Protein AF-A0A645C2H3-F1 (afdb_monomer_lite)

Radius of gyration: 29.69 Å; chains: 1; bounding box: 66×40×105 Å

Secondary structure (DSSP, 8-state):
-HHHHHHHHHHHHHHHHHHHHHHHHHS-TT---TTS-HHHHHHHHTT-HHHHHHHHHHHHHHHHHHHHHHHHHHHHHHHHHHHTT-S-GGG--SSSS-HHHHHHHHHHHHHHHHHHHH-HHHHHHHHHHHHHHHHHHHHHHHHHHHHHHHHH-S-SSS-PPTTTTHHHHHHHHHHHHHHHHHHHSTTTHHHHHHHHHHHHHHHHHHHHHHHHHHHHHHHHHHHHHHHHHHHHHHHHHHHHHHHHHHHHHH--

Foldseek 3Di:
DVVVVVVVVCCVVVVVVVVVVVLCVQDPPPPDDPPDDSVLVSCVVVVNNVVSVVVVVVVVVVVVVVVLVVLQVQLVVQQVCVVVVNHDVVQDDPDPGSPSSSVVSVVVVVVLVVVCVVDVLSVLLCVLLVVLVVLVVVLVVLVCVVVCCVVVDDDPDPPDDDDPPVVSVVVNVVSVVVLVVLCVDPSSVSSNVVNVVVVVVVVVVVVVVVVVVVVVVVVVVVVVVVVVVVVVVVVVVVVVVVVVVVVVVVVD

pLDDT: mean 71.97, std 12.91, range [39.56, 95.12]

InterPro domains:
  IPR004841 Amino acid permease/SLC12A domain [PF00324] (1-218)

Sequence (252 aa):
MPKAIHLTVLSLVGLYLLCISILIFIVPTANLSEDESSLVTALNYYNITWASTAMNIILISAILSTMVAAMFGIGRMLRSLVEGGLGPEFLKDKTDVPYRGIIFSGLSMLLSLFIGLIFPRVYLFLISSGGFAILFTYIVLMFTHIRFRKRNGKPEGKCRLCGFPYSSLFTLLGLLVAMFSMLFVKGQASGFFAGVSLVAFFSIFYVIVKIVDKRKHHKLDTNQTNNLNNRQFLTEFSEEIDDLKEKKNKDL

Structure (mmCIF, N/CA/C/O backbone):
data_AF-A0A645C2H3-F1
#
_entry.id   AF-A0A645C2H3-F1
#
loop_
_atom_site.group_PDB
_atom_site.id
_atom_site.type_symbol
_atom_site.label_atom_id
_atom_site.label_alt_id
_atom_site.label_comp_id
_atom_site.label_asym_id
_atom_site.label_entity_id
_atom_site.label_seq_id
_atom_site.pdbx_PDB_ins_code
_atom_site.Cartn_x
_atom_site.Cartn_y
_atom_site.Cartn_z
_atom_site.occupancy
_atom_site.B_iso_or_equiv
_atom_site.auth_seq_id
_atom_site.auth_comp_id
_atom_site.auth_asym_id
_atom_site.auth_atom_id
_atom_site.pdbx_PDB_model_num
ATOM 1 N N . MET A 1 1 ? -12.115 22.473 -2.377 1.00 60.44 1 MET A N 1
ATOM 2 C CA . MET A 1 1 ? -11.811 21.041 -2.167 1.00 60.44 1 MET A CA 1
ATOM 3 C C . MET A 1 1 ? -12.161 20.146 -3.362 1.00 60.44 1 MET A C 1
ATOM 5 O O . MET A 1 1 ? -11.223 19.560 -3.882 1.00 60.44 1 MET A O 1
ATOM 9 N N . PRO A 1 2 ? -13.401 20.066 -3.895 1.00 71.38 2 PRO A N 1
ATOM 10 C CA . PRO A 1 2 ? -13.709 19.109 -4.976 1.00 71.38 2 PRO A CA 1
ATOM 11 C C . PRO A 1 2 ? -12.927 19.371 -6.275 1.00 71.38 2 PRO A C 1
ATOM 13 O O . PRO A 1 2 ? -12.443 18.433 -6.895 1.00 71.38 2 PRO A O 1
ATOM 16 N N . LYS A 1 3 ? -12.712 20.645 -6.643 1.00 72.00 3 LYS A N 1
ATOM 17 C CA . LYS A 1 3 ? -11.898 21.015 -7.817 1.00 72.00 3 LYS A CA 1
ATOM 18 C C . LYS A 1 3 ? -10.451 20.509 -7.731 1.00 72.00 3 LYS A C 1
ATOM 20 O O . LYS A 1 3 ? -9.912 20.076 -8.737 1.00 72.00 3 LYS A O 1
ATOM 25 N N . ALA A 1 4 ? -9.849 20.534 -6.538 1.00 82.25 4 ALA A N 1
ATOM 26 C CA . ALA A 1 4 ? -8.476 20.070 -6.342 1.00 82.25 4 ALA A CA 1
ATOM 27 C C . ALA A 1 4 ? -8.366 18.554 -6.557 1.00 82.25 4 ALA A C 1
ATOM 29 O O . ALA A 1 4 ? -7.451 18.106 -7.230 1.00 82.25 4 ALA A O 1
ATOM 30 N N . ILE A 1 5 ? -9.344 17.784 -6.067 1.00 83.06 5 ILE A N 1
ATOM 31 C CA . ILE A 1 5 ? -9.395 16.327 -6.257 1.00 83.06 5 ILE A CA 1
ATOM 32 C C . ILE A 1 5 ? -9.575 15.975 -7.739 1.00 83.06 5 ILE A C 1
ATOM 34 O O . ILE A 1 5 ? -8.887 15.107 -8.260 1.00 83.06 5 ILE A O 1
ATOM 38 N N . HIS A 1 6 ? -10.482 16.654 -8.445 1.00 82.25 6 HIS A N 1
ATOM 39 C CA . HIS A 1 6 ? -10.656 16.394 -9.876 1.00 82.25 6 HIS A CA 1
ATOM 40 C C . HIS A 1 6 ? -9.404 16.744 -10.683 1.00 82.25 6 HIS A C 1
ATOM 42 O O . HIS A 1 6 ? -9.062 16.006 -11.600 1.00 82.25 6 HIS A O 1
ATOM 48 N N . LEU A 1 7 ? -8.698 17.819 -10.323 1.00 88.38 7 LEU A N 1
ATOM 49 C CA . LEU A 1 7 ? -7.456 18.204 -10.988 1.00 88.38 7 LEU A CA 1
ATOM 50 C C . LEU A 1 7 ? -6.330 17.193 -10.738 1.00 88.38 7 LEU A C 1
ATOM 52 O O . LEU A 1 7 ? -5.612 16.856 -11.676 1.00 88.38 7 LEU A O 1
ATOM 56 N N . THR A 1 8 ? -6.186 16.675 -9.512 1.00 91.00 8 THR A N 1
ATOM 57 C CA . THR A 1 8 ? -5.171 15.649 -9.220 1.00 91.00 8 THR A CA 1
ATOM 58 C C . THR A 1 8 ? -5.464 14.349 -9.957 1.00 91.00 8 THR A C 1
ATOM 60 O O . THR A 1 8 ? -4.552 13.773 -10.541 1.00 91.00 8 THR A O 1
ATOM 63 N N . VAL A 1 9 ? -6.729 13.920 -10.001 1.00 89.00 9 VAL A N 1
ATOM 64 C CA . VAL A 1 9 ? -7.137 12.728 -10.760 1.00 89.00 9 VAL A CA 1
ATOM 65 C C . VAL A 1 9 ? -6.923 12.931 -12.261 1.00 89.00 9 VAL A C 1
ATOM 67 O O . VAL A 1 9 ? -6.363 12.053 -12.910 1.00 89.00 9 VAL A O 1
ATOM 70 N N . LEU A 1 10 ? -7.313 14.083 -12.816 1.00 91.56 10 LEU A N 1
ATOM 71 C CA . LEU A 1 10 ? -7.131 14.384 -14.240 1.00 91.56 10 LEU A CA 1
ATOM 72 C C . LEU A 1 10 ? -5.649 14.426 -14.621 1.00 91.56 10 LEU A C 1
ATOM 74 O O . LEU A 1 10 ? -5.272 13.869 -15.646 1.00 91.56 10 LEU A O 1
ATOM 78 N N . SER A 1 11 ? -4.816 15.048 -13.785 1.00 92.44 11 SER A N 1
ATOM 79 C CA . SER A 1 11 ? -3.368 15.097 -13.989 1.00 92.44 11 SER A CA 1
ATOM 80 C C . SER A 1 11 ? -2.751 13.697 -13.938 1.00 92.44 11 SER A C 1
ATOM 82 O O . SER A 1 11 ? -2.001 13.331 -14.836 1.00 92.44 11 SER A O 1
ATOM 84 N N . LEU A 1 12 ? -3.133 12.873 -12.955 1.00 92.19 12 LEU A N 1
ATOM 85 C CA . LEU A 1 12 ? -2.641 11.500 -12.826 1.00 92.19 12 LEU A CA 1
ATOM 86 C C . LEU A 1 12 ? -3.026 10.641 -14.039 1.00 92.19 12 LEU A C 1
ATOM 88 O O . LEU A 1 12 ? -2.165 9.999 -14.634 1.00 92.19 12 LEU A O 1
ATOM 92 N N . VAL A 1 13 ? -4.307 10.646 -14.420 1.00 92.75 13 VAL A N 1
ATOM 93 C CA . VAL A 1 13 ? -4.812 9.861 -15.558 1.00 92.75 13 VAL A CA 1
ATOM 94 C C . VAL A 1 13 ? -4.220 10.368 -16.871 1.00 92.75 13 VAL A C 1
ATOM 96 O O . VAL A 1 13 ? -3.764 9.567 -17.682 1.00 92.75 13 VAL A O 1
ATOM 99 N N . GLY A 1 14 ? -4.185 11.687 -17.069 1.00 92.75 14 GLY A N 1
ATOM 100 C CA . GLY A 1 14 ? -3.626 12.307 -18.267 1.00 92.75 14 GLY A CA 1
ATOM 101 C C . GLY A 1 14 ? -2.139 12.004 -18.434 1.00 92.75 14 GLY A C 1
ATOM 102 O O . GLY A 1 14 ? -1.724 11.570 -19.506 1.00 92.75 14 GLY A O 1
ATOM 103 N N . LEU A 1 15 ? -1.350 12.150 -17.367 1.00 91.88 15 LEU A N 1
ATOM 104 C CA . LEU A 1 15 ? 0.077 11.824 -17.371 1.00 91.88 15 LEU A CA 1
ATOM 105 C C . LEU A 1 15 ? 0.313 10.340 -17.671 1.00 91.88 15 LEU A C 1
ATOM 107 O O . LEU A 1 15 ? 1.209 10.002 -18.441 1.00 91.88 15 LEU A O 1
ATOM 111 N N . TYR A 1 16 ? -0.499 9.456 -17.091 1.00 90.06 16 TYR A N 1
ATOM 112 C CA . TYR A 1 16 ? -0.365 8.015 -17.285 1.00 90.06 16 TYR A CA 1
ATOM 113 C C . TYR A 1 16 ? -0.689 7.593 -18.724 1.00 90.06 16 TYR A C 1
ATOM 115 O O . TYR A 1 16 ? 0.093 6.876 -19.346 1.00 90.06 16 TYR A O 1
ATOM 123 N N . LEU A 1 17 ? -1.796 8.094 -19.284 1.00 92.12 17 LEU A N 1
ATOM 124 C CA . LEU A 1 17 ? -2.169 7.842 -20.680 1.00 92.12 17 LEU A CA 1
ATOM 125 C C . LEU A 1 17 ? -1.140 8.409 -21.660 1.00 92.12 17 LEU A C 1
ATOM 127 O O . LEU A 1 17 ? -0.813 7.747 -22.645 1.00 92.12 17 LEU A O 1
ATOM 131 N N . LEU A 1 18 ? -0.607 9.601 -21.384 1.00 89.81 18 LEU A N 1
ATOM 132 C CA . LEU A 1 18 ? 0.451 10.210 -22.185 1.00 89.81 18 LEU A CA 1
ATOM 133 C C . LEU A 1 18 ? 1.719 9.346 -22.174 1.00 89.81 18 LEU A C 1
ATOM 135 O O . LEU A 1 18 ? 2.275 9.058 -23.231 1.00 89.81 18 LEU A O 1
ATOM 139 N N . CYS A 1 19 ? 2.139 8.892 -20.991 1.00 85.31 19 CYS A N 1
ATOM 140 C CA . CYS A 1 19 ? 3.323 8.055 -20.826 1.00 85.31 19 CYS A CA 1
ATOM 141 C C . CYS A 1 19 ? 3.172 6.713 -21.561 1.00 85.31 19 CYS A C 1
ATOM 143 O O . CYS A 1 19 ? 4.055 6.331 -22.325 1.00 85.31 19 CYS A O 1
ATOM 145 N N . ILE A 1 20 ? 2.024 6.039 -21.414 1.00 85.38 20 ILE A N 1
ATOM 146 C CA . ILE A 1 20 ? 1.737 4.784 -22.127 1.00 85.38 20 ILE A CA 1
ATOM 147 C C . ILE A 1 20 ? 1.682 4.997 -23.641 1.00 85.38 20 ILE A C 1
ATOM 149 O O . ILE A 1 20 ? 2.226 4.185 -24.382 1.00 85.38 20 ILE A O 1
ATOM 153 N N . SER A 1 21 ? 1.055 6.078 -24.111 1.00 86.38 21 SER A N 1
ATOM 154 C CA . SER A 1 21 ? 0.962 6.369 -25.550 1.00 86.38 21 SER A CA 1
ATOM 155 C C . SER A 1 21 ? 2.340 6.599 -26.168 1.00 86.38 21 SER A C 1
ATOM 157 O O . SER A 1 21 ? 2.620 6.112 -27.258 1.00 86.38 21 SER A O 1
ATOM 159 N N . ILE A 1 22 ? 3.228 7.297 -25.456 1.00 83.56 22 ILE A N 1
ATOM 160 C CA . ILE A 1 22 ? 4.628 7.458 -25.864 1.00 83.56 22 ILE A CA 1
ATOM 161 C C . ILE A 1 22 ? 5.352 6.109 -25.856 1.00 83.56 22 ILE A C 1
ATOM 163 O O . ILE A 1 22 ? 6.061 5.788 -26.807 1.00 83.56 22 ILE A O 1
ATOM 167 N N . LEU A 1 23 ? 5.146 5.301 -24.815 1.00 79.06 23 LEU A N 1
ATOM 168 C CA . LEU A 1 23 ? 5.806 4.008 -24.669 1.00 79.06 23 LEU A CA 1
ATOM 169 C C . LEU A 1 23 ? 5.395 3.013 -25.768 1.00 79.06 23 LEU A C 1
ATOM 171 O O . LEU A 1 23 ? 6.253 2.318 -26.309 1.00 79.06 23 LEU A O 1
ATOM 175 N N . ILE A 1 24 ? 4.115 2.981 -26.151 1.00 80.06 24 ILE A N 1
ATOM 176 C CA . ILE A 1 24 ? 3.622 2.120 -27.238 1.00 80.06 24 ILE A CA 1
ATOM 177 C C . ILE A 1 24 ? 4.152 2.567 -28.610 1.00 80.06 24 ILE A C 1
ATOM 179 O O . ILE A 1 24 ? 4.335 1.740 -29.497 1.00 80.06 24 ILE A O 1
ATOM 183 N N . PHE A 1 25 ? 4.384 3.872 -28.793 1.00 80.38 25 PHE A N 1
ATOM 184 C CA . PHE A 1 25 ? 4.902 4.432 -30.042 1.00 80.38 25 PHE A CA 1
ATOM 185 C C . PHE A 1 25 ? 6.406 4.175 -30.207 1.00 80.38 25 PHE A C 1
ATOM 187 O O . PHE A 1 25 ? 6.886 4.038 -31.330 1.00 80.38 25 PHE A O 1
ATOM 194 N N . ILE A 1 26 ? 7.146 4.109 -29.094 1.00 72.31 26 ILE A N 1
ATOM 195 C CA . ILE A 1 26 ? 8.611 4.023 -29.092 1.00 72.31 26 ILE A CA 1
ATOM 196 C C . ILE A 1 26 ? 9.144 2.581 -29.029 1.00 72.31 26 ILE A C 1
ATOM 198 O O . ILE A 1 26 ? 10.207 2.314 -29.586 1.00 72.31 26 ILE A O 1
ATOM 202 N N . VAL A 1 27 ? 8.428 1.643 -28.387 1.00 67.19 27 VAL A N 1
ATOM 203 C CA . VAL A 1 27 ? 8.847 0.233 -28.264 1.00 67.19 27 VAL A CA 1
ATOM 204 C C . VAL A 1 27 ? 7.911 -0.680 -29.063 1.00 67.19 27 VAL A C 1
ATOM 206 O O . VAL A 1 27 ? 6.739 -0.802 -28.701 1.00 67.19 27 VAL A O 1
ATOM 209 N N . PRO A 1 28 ? 8.391 -1.389 -30.105 1.00 64.94 28 PRO A N 1
ATOM 210 C CA . PRO A 1 28 ? 7.601 -2.440 -30.735 1.00 64.94 28 PRO A CA 1
ATOM 211 C C . PRO A 1 28 ? 7.313 -3.546 -29.710 1.00 64.94 28 PRO A C 1
ATOM 213 O O . PRO A 1 28 ? 8.222 -4.041 -29.043 1.00 64.94 28 PRO A O 1
ATOM 216 N N . THR A 1 29 ? 6.046 -3.959 -29.610 1.00 58.19 29 THR A N 1
ATOM 217 C CA . THR A 1 29 ? 5.480 -4.862 -28.581 1.00 58.19 29 THR A CA 1
ATOM 218 C C . THR A 1 29 ? 6.110 -6.263 -28.502 1.00 58.19 29 THR A C 1
ATOM 220 O O . THR A 1 29 ? 5.651 -7.094 -27.727 1.00 58.19 29 THR A O 1
ATOM 223 N N . ALA A 1 30 ? 7.136 -6.548 -29.303 1.00 57.00 30 ALA A N 1
ATOM 224 C CA . ALA A 1 30 ? 7.781 -7.849 -29.431 1.00 57.00 30 ALA A CA 1
ATOM 225 C C . ALA A 1 30 ? 9.013 -8.049 -28.524 1.00 57.00 30 ALA A C 1
ATOM 227 O O . ALA A 1 30 ? 9.418 -9.189 -28.335 1.00 57.00 30 ALA A O 1
ATOM 228 N N . ASN A 1 31 ? 9.599 -6.985 -27.953 1.00 54.38 31 ASN A N 1
ATOM 229 C CA . ASN A 1 31 ? 10.847 -7.062 -27.163 1.00 54.38 31 ASN A CA 1
ATOM 230 C C . ASN A 1 31 ? 10.684 -6.572 -25.712 1.00 54.38 31 ASN A C 1
ATOM 232 O O . ASN A 1 31 ? 11.597 -5.977 -25.139 1.00 54.38 31 ASN A O 1
ATOM 236 N N . LEU A 1 32 ? 9.507 -6.768 -25.117 1.00 55.94 32 LEU A N 1
ATOM 237 C CA . LEU A 1 32 ? 9.280 -6.435 -23.711 1.00 55.94 32 LEU A CA 1
ATOM 238 C C . LEU A 1 32 ? 9.918 -7.516 -22.830 1.00 55.94 32 LEU A C 1
ATOM 240 O O . LEU A 1 32 ? 9.306 -8.543 -22.556 1.00 55.94 32 LEU A O 1
ATOM 244 N N . SER A 1 33 ? 11.161 -7.290 -22.411 1.00 53.28 33 SER A N 1
ATOM 245 C CA . SER A 1 33 ? 11.794 -8.085 -21.357 1.00 53.28 33 SER A CA 1
ATOM 246 C C . SER A 1 33 ? 11.074 -7.835 -20.028 1.00 53.28 33 SER A C 1
ATOM 248 O O . SER A 1 33 ? 10.908 -6.681 -19.635 1.00 53.28 33 SER A O 1
ATOM 250 N N . GLU A 1 34 ? 10.651 -8.896 -19.337 1.00 54.69 34 GLU A N 1
ATOM 251 C CA . GLU A 1 34 ? 9.937 -8.806 -18.048 1.00 54.69 34 GLU A CA 1
ATOM 252 C C . GLU A 1 34 ? 10.842 -8.354 -16.884 1.00 54.69 34 GLU A C 1
ATOM 254 O O . GLU A 1 34 ? 10.340 -7.879 -15.867 1.00 54.69 34 GLU A O 1
ATOM 259 N N . ASP A 1 35 ? 12.167 -8.454 -17.046 1.00 55.09 35 ASP A N 1
ATOM 260 C CA . ASP A 1 35 ? 13.143 -8.249 -15.967 1.00 55.09 35 ASP A CA 1
ATOM 261 C C . ASP A 1 35 ? 13.623 -6.792 -15.796 1.00 55.09 35 ASP A C 1
ATOM 263 O O . ASP A 1 35 ? 14.159 -6.439 -14.747 1.00 55.09 35 ASP A O 1
ATOM 267 N N . GLU A 1 36 ? 13.422 -5.920 -16.791 1.00 61.78 36 GLU A N 1
ATOM 268 C CA . GLU A 1 36 ? 13.936 -4.539 -16.798 1.00 61.78 36 GLU A CA 1
ATOM 269 C C . GLU A 1 36 ? 12.803 -3.510 -16.933 1.00 61.78 36 GLU A C 1
ATOM 271 O O . GLU A 1 36 ? 11.792 -3.736 -17.604 1.00 61.78 36 GLU A O 1
ATOM 276 N N . SER A 1 37 ? 12.981 -2.331 -16.324 1.00 68.00 37 SER A N 1
ATOM 277 C CA . SER A 1 37 ? 12.003 -1.240 -16.418 1.00 68.00 37 SER A CA 1
ATOM 278 C C . SER A 1 37 ? 11.787 -0.847 -17.880 1.00 68.00 37 SER A C 1
ATOM 280 O O . SER A 1 37 ? 12.700 -0.343 -18.533 1.00 68.00 37 SER A O 1
ATOM 282 N N . SER A 1 38 ? 10.565 -1.017 -18.395 1.00 71.00 38 SER A N 1
ATOM 2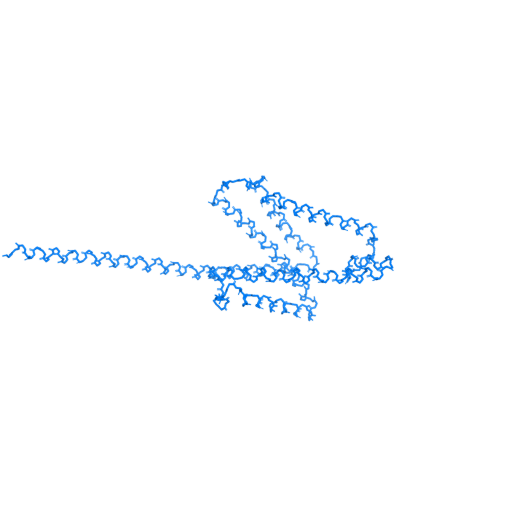83 C CA . SER A 1 38 ? 10.252 -0.821 -19.820 1.00 71.00 38 SER A CA 1
ATOM 284 C C . SER A 1 38 ? 10.598 0.583 -20.335 1.00 71.00 38 SER A C 1
ATOM 286 O O . SER A 1 38 ? 10.902 0.747 -21.513 1.00 71.00 38 SER A O 1
ATOM 288 N N . LEU A 1 39 ? 10.607 1.593 -19.455 1.00 73.12 39 LEU A N 1
ATOM 289 C CA . LEU A 1 39 ? 11.017 2.963 -19.785 1.00 73.12 39 LEU A CA 1
ATOM 290 C C . LEU A 1 39 ? 12.541 3.092 -19.964 1.00 73.12 39 LEU A C 1
ATOM 292 O O . LEU A 1 39 ? 13.003 3.825 -20.836 1.00 73.12 39 LEU A O 1
ATOM 296 N N . VAL A 1 40 ? 13.322 2.358 -19.171 1.00 76.31 40 VAL A N 1
ATOM 297 C CA . VAL A 1 40 ? 14.789 2.309 -19.271 1.00 76.31 40 VAL A CA 1
ATOM 298 C C . VAL A 1 40 ? 15.199 1.484 -20.495 1.00 76.31 40 VAL A C 1
ATOM 300 O O . VAL A 1 40 ? 16.039 1.923 -21.282 1.00 76.31 40 VAL A O 1
ATOM 303 N N . THR A 1 41 ? 14.535 0.349 -20.726 1.00 73.69 41 THR A N 1
ATOM 304 C CA . THR A 1 41 ? 14.729 -0.498 -21.914 1.00 73.69 41 THR A CA 1
ATOM 305 C C . THR A 1 41 ? 14.435 0.260 -23.210 1.00 73.69 41 THR A C 1
ATOM 307 O O . THR A 1 41 ? 15.214 0.173 -24.161 1.00 73.69 41 THR A O 1
ATOM 310 N N . ALA A 1 42 ? 13.372 1.073 -23.235 1.00 71.81 42 ALA A N 1
ATOM 311 C CA . ALA A 1 42 ? 13.046 1.936 -24.371 1.00 71.81 42 ALA A CA 1
ATOM 312 C C . ALA A 1 42 ? 14.174 2.927 -24.708 1.00 71.81 42 ALA A C 1
ATOM 314 O O . ALA A 1 42 ? 14.513 3.114 -25.876 1.00 71.81 42 ALA A O 1
ATOM 315 N N . LEU A 1 43 ? 14.789 3.542 -23.692 1.00 72.50 43 LEU A N 1
ATOM 316 C CA . LEU A 1 43 ? 15.893 4.492 -23.875 1.00 72.50 43 LEU A CA 1
ATOM 317 C C . LEU A 1 43 ? 17.200 3.809 -24.298 1.00 72.50 43 LEU A C 1
ATOM 319 O O . LEU A 1 43 ? 17.943 4.364 -25.109 1.00 72.50 43 LEU A O 1
ATOM 323 N N . ASN A 1 44 ? 17.465 2.604 -23.786 1.00 73.06 44 ASN A N 1
ATOM 324 C CA . ASN A 1 44 ? 18.613 1.796 -24.205 1.00 73.06 44 ASN A CA 1
ATOM 325 C C . ASN A 1 44 ? 18.519 1.393 -25.685 1.00 73.06 44 ASN A C 1
ATOM 327 O O . ASN A 1 44 ? 19.535 1.404 -26.378 1.00 73.06 44 ASN A O 1
ATOM 331 N N . TYR A 1 45 ? 17.315 1.110 -26.196 1.00 68.25 45 TYR A N 1
ATOM 332 C CA . TYR A 1 45 ? 17.102 0.763 -27.608 1.00 68.25 45 TYR A CA 1
ATOM 333 C C . TYR A 1 45 ? 17.519 1.888 -28.573 1.00 68.25 45 TYR A C 1
ATOM 335 O O . TYR A 1 45 ? 18.048 1.627 -29.650 1.00 68.25 45 TYR A O 1
ATOM 343 N N . TYR A 1 46 ? 17.360 3.149 -28.163 1.00 69.06 46 TYR A N 1
ATOM 344 C CA . TYR A 1 46 ? 17.791 4.322 -28.933 1.00 69.06 46 TYR A CA 1
ATOM 345 C C . TYR A 1 46 ? 19.289 4.652 -28.786 1.00 69.06 46 TYR A C 1
ATOM 347 O O . TYR A 1 46 ? 19.732 5.696 -29.262 1.00 69.06 46 TYR A O 1
ATOM 355 N N . ASN A 1 47 ? 20.088 3.768 -28.170 1.00 63.75 47 ASN A N 1
ATOM 356 C CA . ASN A 1 47 ? 21.541 3.916 -28.001 1.00 63.75 47 ASN A CA 1
ATOM 357 C C . ASN A 1 47 ? 21.978 5.133 -27.148 1.00 63.75 47 ASN A C 1
ATOM 359 O O . ASN A 1 47 ? 23.125 5.572 -27.222 1.00 63.75 47 ASN A O 1
ATOM 363 N N . ILE A 1 48 ? 21.094 5.676 -26.295 1.00 69.69 48 ILE A N 1
ATOM 364 C CA . ILE A 1 48 ? 21.416 6.781 -25.369 1.00 69.69 48 ILE A CA 1
ATOM 365 C C . ILE A 1 48 ? 21.609 6.231 -23.945 1.00 69.69 48 ILE A C 1
ATOM 367 O O . ILE A 1 48 ? 20.794 6.444 -23.042 1.00 69.69 48 ILE A O 1
ATOM 371 N N . THR A 1 49 ? 22.724 5.534 -23.721 1.00 72.38 49 THR A N 1
ATOM 372 C CA . THR A 1 49 ? 23.054 4.871 -22.441 1.00 72.38 49 THR A CA 1
ATOM 373 C C . THR A 1 49 ? 23.109 5.837 -21.246 1.00 72.38 49 THR A C 1
ATOM 375 O O . THR A 1 49 ? 22.758 5.474 -20.119 1.00 72.38 49 THR A O 1
ATOM 378 N N . TRP A 1 50 ? 23.493 7.099 -21.478 1.00 80.50 50 TRP A N 1
ATOM 379 C CA . TRP A 1 50 ? 23.521 8.126 -20.429 1.00 80.50 50 TRP A CA 1
ATOM 380 C C . TRP A 1 50 ? 22.116 8.480 -19.917 1.00 80.50 50 TRP A C 1
ATOM 382 O O . TRP A 1 50 ? 21.899 8.558 -18.708 1.00 80.50 50 TRP A O 1
ATOM 392 N N . ALA A 1 51 ? 21.142 8.629 -20.821 1.00 79.31 51 ALA A N 1
ATOM 393 C CA . ALA A 1 51 ? 19.769 8.971 -20.453 1.00 79.31 51 ALA A CA 1
ATOM 394 C C . ALA A 1 51 ? 19.078 7.817 -19.708 1.00 79.31 51 ALA A C 1
ATOM 396 O O . ALA A 1 51 ? 18.336 8.046 -18.755 1.00 79.31 51 ALA A O 1
ATOM 397 N N . SER A 1 52 ? 19.367 6.576 -20.107 1.00 79.62 52 SER A N 1
ATOM 398 C CA . SER A 1 52 ? 18.901 5.358 -19.436 1.00 79.62 52 SER A CA 1
ATOM 399 C C . SER A 1 52 ? 19.376 5.281 -17.978 1.00 79.62 52 SER A C 1
ATOM 401 O O . SER A 1 52 ? 18.566 5.140 -17.059 1.00 79.62 52 SER A O 1
ATOM 403 N N . THR A 1 53 ? 20.676 5.495 -17.746 1.00 84.31 53 THR A N 1
ATOM 404 C CA . THR A 1 53 ? 21.253 5.520 -16.391 1.00 84.31 53 THR A CA 1
ATOM 405 C C . THR A 1 53 ? 20.642 6.634 -15.536 1.00 84.31 53 THR A C 1
ATOM 407 O O . THR A 1 53 ? 20.270 6.398 -14.384 1.00 84.31 53 THR A O 1
ATOM 410 N N . ALA A 1 54 ? 20.483 7.838 -16.097 1.00 88.50 54 ALA A N 1
ATOM 411 C CA . ALA A 1 54 ? 19.859 8.960 -15.397 1.00 88.50 54 ALA A CA 1
ATOM 412 C C . ALA A 1 54 ? 18.404 8.650 -14.997 1.00 88.50 54 ALA A C 1
ATOM 414 O O . ALA A 1 54 ? 18.012 8.906 -13.857 1.00 88.50 54 ALA A O 1
ATOM 415 N N . MET A 1 55 ? 17.620 8.041 -15.894 1.00 87.06 55 MET A N 1
ATOM 416 C CA . MET A 1 55 ? 16.245 7.627 -15.599 1.00 87.06 55 MET A CA 1
ATOM 417 C C . MET A 1 55 ? 16.174 6.574 -14.496 1.00 87.06 55 MET A C 1
ATOM 419 O O . MET A 1 55 ? 15.329 6.693 -13.611 1.00 87.06 55 MET A O 1
ATOM 423 N N . ASN A 1 56 ? 17.069 5.583 -14.494 1.00 89.31 56 ASN A N 1
ATOM 424 C CA . ASN A 1 56 ? 17.098 4.577 -13.433 1.00 89.31 56 ASN A CA 1
ATOM 425 C C . ASN A 1 56 ? 17.347 5.214 -12.050 1.00 89.31 56 ASN A C 1
ATOM 427 O O . ASN A 1 56 ? 16.630 4.930 -11.091 1.00 89.31 56 ASN A O 1
ATOM 431 N N . ILE A 1 57 ? 18.293 6.156 -11.954 1.00 90.75 57 ILE A N 1
ATOM 432 C CA . ILE A 1 57 ? 18.569 6.888 -10.704 1.00 90.75 57 ILE A CA 1
ATOM 433 C C . ILE A 1 57 ? 17.331 7.671 -10.238 1.00 90.75 57 ILE A C 1
ATOM 435 O O . ILE A 1 57 ? 16.976 7.621 -9.057 1.00 90.75 57 ILE A O 1
ATOM 439 N N . ILE A 1 58 ? 16.650 8.363 -11.159 1.00 92.19 58 ILE A N 1
ATOM 440 C CA . ILE A 1 58 ? 15.419 9.110 -10.858 1.00 92.19 58 ILE A CA 1
ATOM 441 C C . ILE A 1 58 ? 14.320 8.162 -10.362 1.00 92.19 58 ILE A C 1
ATOM 443 O O . ILE A 1 58 ? 13.669 8.463 -9.361 1.00 92.19 58 ILE A O 1
ATOM 447 N N . LEU A 1 59 ? 14.133 7.010 -11.014 1.00 89.88 59 LEU A N 1
ATOM 448 C CA . LEU A 1 59 ? 13.134 6.010 -10.626 1.00 89.88 59 LEU A CA 1
ATOM 449 C C . LEU A 1 59 ? 13.399 5.469 -9.221 1.00 89.88 59 LEU A C 1
ATOM 451 O O . LEU A 1 59 ? 12.495 5.480 -8.385 1.00 89.88 59 LEU A O 1
ATOM 455 N N . ILE A 1 60 ? 14.636 5.062 -8.929 1.00 92.00 60 ILE A N 1
ATOM 456 C CA . ILE A 1 60 ? 15.013 4.556 -7.604 1.00 92.00 60 ILE A CA 1
ATOM 457 C C . ILE A 1 60 ? 14.789 5.639 -6.538 1.00 92.00 60 ILE A C 1
ATOM 459 O O . ILE A 1 60 ? 14.187 5.365 -5.499 1.00 92.00 60 ILE A O 1
ATOM 463 N N . SER A 1 61 ? 15.199 6.883 -6.804 1.00 94.62 61 SER A N 1
ATOM 464 C CA . SER A 1 61 ? 14.992 8.010 -5.884 1.00 94.62 61 SER A CA 1
ATOM 465 C C . SER A 1 61 ? 13.504 8.299 -5.634 1.00 94.62 61 SER A C 1
ATOM 467 O O . SER A 1 61 ? 13.084 8.477 -4.486 1.00 94.62 61 SER A O 1
ATOM 469 N N . ALA A 1 62 ? 12.680 8.279 -6.685 1.00 93.38 62 ALA A N 1
ATOM 470 C CA . ALA A 1 62 ? 11.239 8.500 -6.589 1.00 93.38 62 ALA A CA 1
ATOM 471 C C . ALA A 1 62 ? 10.527 7.390 -5.796 1.00 93.38 62 ALA A C 1
ATOM 473 O O . ALA A 1 62 ? 9.665 7.678 -4.955 1.00 93.38 62 ALA A O 1
ATOM 474 N N . ILE A 1 63 ? 10.908 6.128 -6.023 1.00 92.44 63 ILE A N 1
ATOM 475 C CA . ILE A 1 63 ? 10.378 4.974 -5.288 1.00 92.44 63 ILE A CA 1
ATOM 476 C C . ILE A 1 63 ? 10.756 5.083 -3.809 1.00 92.44 63 ILE A C 1
ATOM 478 O O . ILE A 1 63 ? 9.872 5.008 -2.956 1.00 92.44 63 ILE A O 1
ATOM 482 N N . LEU A 1 64 ? 12.030 5.348 -3.497 1.00 93.31 64 LEU A N 1
ATOM 483 C CA . LEU A 1 64 ? 12.496 5.532 -2.119 1.00 93.31 64 LEU A CA 1
ATOM 484 C C . LEU A 1 64 ? 11.735 6.658 -1.404 1.00 93.31 64 LEU A C 1
ATOM 486 O O . LEU A 1 64 ? 11.270 6.468 -0.279 1.00 93.31 64 LEU A O 1
ATOM 490 N N . SER A 1 65 ? 11.535 7.799 -2.068 1.00 95.12 65 SER A N 1
ATOM 491 C CA . SER A 1 65 ? 10.756 8.922 -1.528 1.00 95.12 65 SER A CA 1
ATOM 492 C C . SER A 1 65 ? 9.308 8.522 -1.208 1.00 95.12 65 SER A C 1
ATOM 494 O O . SER A 1 65 ? 8.800 8.779 -0.111 1.00 95.12 65 SER A O 1
ATOM 496 N N . THR A 1 66 ? 8.659 7.805 -2.130 1.00 93.50 66 THR A N 1
ATOM 497 C CA . THR A 1 66 ? 7.281 7.319 -1.955 1.00 93.50 66 THR A CA 1
ATOM 498 C C . THR A 1 66 ? 7.178 6.305 -0.813 1.00 93.50 66 THR A C 1
ATOM 500 O O . THR A 1 66 ? 6.242 6.367 -0.013 1.00 93.50 66 THR A O 1
ATOM 503 N N . MET A 1 67 ? 8.153 5.399 -0.686 1.00 91.31 67 MET A N 1
ATOM 504 C CA . MET A 1 67 ? 8.193 4.393 0.381 1.00 91.31 67 MET A CA 1
ATOM 505 C C . MET A 1 67 ? 8.353 5.032 1.761 1.00 91.31 67 MET A C 1
ATOM 507 O O . MET A 1 67 ? 7.624 4.671 2.687 1.00 91.31 67 MET A O 1
ATOM 511 N N . VAL A 1 68 ? 9.247 6.016 1.900 1.00 90.06 68 VAL A N 1
ATOM 512 C CA . VAL A 1 68 ? 9.435 6.746 3.163 1.00 90.06 68 VAL A CA 1
ATOM 513 C C . VAL A 1 68 ? 8.140 7.465 3.561 1.00 90.06 68 VAL A C 1
ATOM 515 O O . VAL A 1 68 ? 7.687 7.330 4.700 1.00 90.06 68 VAL A O 1
ATOM 518 N N . ALA A 1 69 ? 7.483 8.154 2.622 1.00 90.56 69 ALA A N 1
ATOM 519 C CA . ALA A 1 69 ? 6.197 8.807 2.873 1.00 90.56 69 ALA A CA 1
ATOM 520 C C . ALA A 1 69 ? 5.095 7.812 3.295 1.00 90.56 69 ALA A C 1
ATOM 522 O O . ALA A 1 69 ? 4.348 8.078 4.243 1.00 90.56 69 ALA A O 1
ATOM 523 N N . ALA A 1 70 ? 5.018 6.648 2.642 1.00 88.19 70 ALA A N 1
ATOM 524 C CA . ALA A 1 70 ? 4.067 5.593 2.988 1.00 88.19 70 ALA A CA 1
ATOM 525 C C . ALA A 1 70 ? 4.319 5.024 4.396 1.00 88.19 70 ALA A C 1
ATOM 527 O O . ALA A 1 70 ? 3.376 4.868 5.175 1.00 88.19 70 ALA A O 1
ATOM 528 N N . MET A 1 71 ? 5.585 4.787 4.755 1.00 87.00 71 MET A N 1
ATOM 529 C CA . MET A 1 71 ? 5.980 4.291 6.077 1.00 87.00 71 MET A CA 1
ATOM 530 C C . MET A 1 71 ? 5.554 5.258 7.192 1.00 87.00 71 MET A C 1
ATOM 532 O O . MET A 1 71 ? 4.942 4.845 8.181 1.00 87.00 71 MET A O 1
ATOM 536 N N . PHE A 1 72 ? 5.774 6.564 7.003 1.00 84.75 72 PHE A N 1
ATOM 537 C CA . PHE A 1 72 ? 5.288 7.588 7.935 1.00 84.75 72 PHE A CA 1
ATOM 538 C C . PHE A 1 72 ? 3.755 7.622 8.035 1.00 84.75 72 PHE A C 1
ATOM 540 O O . PHE A 1 72 ? 3.211 7.794 9.131 1.00 84.75 72 PHE A O 1
ATOM 547 N N . GLY A 1 73 ? 3.051 7.439 6.913 1.00 86.44 73 GLY A N 1
ATOM 548 C CA . GLY A 1 73 ? 1.589 7.365 6.877 1.00 86.44 73 GLY A CA 1
ATOM 549 C C . GLY A 1 73 ? 1.038 6.210 7.717 1.00 86.44 73 GLY A C 1
ATOM 550 O O . GLY A 1 73 ? 0.153 6.419 8.552 1.00 86.44 73 GLY A O 1
ATOM 551 N N . ILE A 1 74 ? 1.609 5.013 7.563 1.00 83.44 74 ILE A N 1
ATOM 552 C CA . ILE A 1 74 ? 1.219 3.820 8.331 1.00 83.44 74 ILE A CA 1
ATOM 553 C C . ILE A 1 74 ? 1.510 4.017 9.822 1.00 83.44 74 ILE A C 1
ATOM 555 O O . ILE A 1 74 ? 0.650 3.721 10.650 1.00 83.44 74 ILE A O 1
ATOM 559 N N . GLY A 1 75 ? 2.669 4.581 10.179 1.00 81.75 75 GLY A N 1
ATOM 560 C CA . GLY A 1 75 ? 3.010 4.875 11.575 1.00 81.75 75 GLY A CA 1
ATOM 561 C C . GLY A 1 75 ? 1.999 5.808 12.255 1.00 81.75 75 GLY A C 1
ATOM 562 O O . GLY A 1 75 ? 1.602 5.570 13.399 1.00 81.75 75 GLY A O 1
ATOM 563 N N . ARG A 1 76 ? 1.514 6.835 11.542 1.00 78.50 76 ARG A N 1
ATOM 564 C CA . ARG A 1 76 ? 0.450 7.727 12.039 1.00 78.50 76 ARG A CA 1
ATOM 565 C C . ARG A 1 76 ? -0.905 7.032 12.150 1.00 78.50 76 ARG A C 1
ATOM 567 O O . ARG A 1 76 ? -1.604 7.232 13.142 1.00 78.50 76 ARG A O 1
ATOM 574 N N . MET A 1 77 ? -1.265 6.199 11.175 1.00 80.69 77 MET A N 1
ATOM 575 C CA . MET A 1 77 ? -2.504 5.417 11.226 1.00 80.69 77 MET A CA 1
ATOM 576 C C . MET A 1 77 ? -2.498 4.436 12.407 1.00 80.69 77 MET A C 1
ATOM 578 O O . MET A 1 77 ? -3.481 4.336 13.139 1.00 80.69 77 MET A O 1
ATOM 582 N N . LEU A 1 78 ? -1.365 3.771 12.642 1.00 76.62 78 LEU A N 1
ATOM 583 C CA . LEU A 1 78 ? -1.178 2.845 13.755 1.00 76.62 78 LEU A CA 1
ATOM 584 C C . LEU A 1 78 ? -1.275 3.557 15.109 1.00 76.62 78 LEU A C 1
ATOM 586 O O . LEU A 1 78 ? -1.913 3.047 16.027 1.00 76.62 78 LEU A O 1
ATOM 590 N N . ARG A 1 79 ? -0.717 4.767 15.221 1.00 71.88 79 ARG A N 1
ATOM 591 C CA . ARG A 1 79 ? -0.884 5.603 16.415 1.00 71.88 79 ARG A CA 1
ATOM 592 C C . ARG A 1 79 ? -2.338 5.967 16.678 1.00 71.88 79 ARG A C 1
ATOM 594 O O . ARG A 1 79 ? -2.792 5.796 17.803 1.00 71.88 79 ARG A O 1
ATOM 601 N N . SER A 1 80 ? -3.064 6.420 15.656 1.00 73.12 80 SER A N 1
ATOM 602 C CA . SER A 1 80 ? -4.487 6.752 15.796 1.00 73.12 80 SER A CA 1
ATOM 603 C C . SER A 1 80 ? -5.301 5.545 16.286 1.00 73.12 80 SER A C 1
ATOM 605 O O . SER A 1 80 ? -6.213 5.698 17.097 1.00 73.12 80 SER A O 1
ATOM 607 N N . LEU A 1 81 ? -4.916 4.331 15.876 1.00 73.88 81 LEU A N 1
ATOM 608 C CA . LEU A 1 81 ? -5.533 3.089 16.341 1.00 73.88 81 LEU A CA 1
ATOM 609 C C . LEU A 1 81 ? -5.221 2.777 17.819 1.00 73.88 81 LEU A C 1
ATOM 611 O O . LEU A 1 81 ? -6.107 2.341 18.556 1.00 73.88 81 LEU A O 1
ATOM 615 N N . VAL A 1 82 ? -3.983 3.016 18.266 1.00 71.31 82 VAL A N 1
ATOM 616 C CA . VAL A 1 82 ? -3.560 2.837 19.669 1.00 71.31 82 VAL A CA 1
ATOM 617 C C . VAL A 1 82 ? -4.203 3.885 20.584 1.00 71.31 82 VAL A C 1
ATOM 619 O O . VAL A 1 82 ? -4.679 3.537 21.663 1.00 71.31 82 VAL A O 1
ATOM 622 N N . GLU A 1 83 ? -4.272 5.148 20.156 1.00 68.81 83 GLU A N 1
ATOM 623 C CA . GLU A 1 83 ? -4.966 6.225 20.882 1.00 68.81 83 GLU A CA 1
ATOM 624 C C . GLU A 1 83 ? -6.471 5.950 21.003 1.00 68.81 83 GLU A C 1
ATOM 626 O O . GLU A 1 83 ? -7.057 6.195 22.055 1.00 68.81 83 GLU A O 1
ATOM 631 N N . GLY A 1 84 ? -7.076 5.350 19.973 1.00 64.81 84 GLY A N 1
ATOM 632 C CA . GLY A 1 84 ? -8.458 4.863 19.993 1.00 64.81 84 GLY A CA 1
ATOM 633 C C . GLY A 1 84 ? -8.691 3.591 20.822 1.00 64.81 84 GLY A C 1
ATOM 634 O O . GLY A 1 84 ? -9.801 3.066 20.805 1.00 64.81 84 GLY A O 1
ATOM 635 N N . GLY A 1 85 ? -7.675 3.064 21.519 1.00 65.06 85 GLY A N 1
ATOM 636 C CA . GLY A 1 85 ? -7.788 1.882 22.385 1.00 65.06 85 GLY A CA 1
ATOM 637 C C . GLY A 1 85 ? -7.905 0.538 21.653 1.00 65.06 85 GLY A C 1
ATOM 638 O O . GLY A 1 85 ? -8.137 -0.482 22.299 1.00 65.06 85 GLY A O 1
ATOM 639 N N . LEU A 1 86 ? -7.737 0.525 20.326 1.00 65.50 86 LEU A N 1
ATOM 640 C CA . LEU A 1 86 ? -7.832 -0.663 19.465 1.00 65.50 86 LEU A CA 1
ATOM 641 C C . LEU A 1 86 ? -6.466 -1.325 19.197 1.00 65.50 86 LEU A C 1
ATOM 643 O O . LEU A 1 86 ? -6.409 -2.383 18.572 1.00 65.50 86 LEU A O 1
ATOM 647 N N . GLY A 1 87 ? -5.365 -0.709 19.642 1.00 63.06 87 GLY A N 1
ATOM 648 C CA . GLY A 1 87 ? -3.999 -1.213 19.474 1.00 63.06 87 GLY A CA 1
ATOM 649 C C . GLY A 1 87 ? -3.370 -1.749 20.770 1.00 63.06 87 GLY A C 1
ATOM 650 O O . GLY A 1 87 ? -3.817 -1.401 21.864 1.00 63.06 87 GLY A O 1
ATOM 651 N N . PRO A 1 88 ? -2.316 -2.584 20.674 1.00 61.53 88 PRO A N 1
ATOM 652 C CA . PRO A 1 88 ? -1.594 -3.086 21.842 1.00 61.53 88 PRO A CA 1
ATOM 653 C C . PRO A 1 88 ? -0.966 -1.928 22.630 1.00 61.53 88 PRO A C 1
ATOM 655 O O . PRO A 1 88 ? -0.271 -1.088 22.056 1.00 61.53 88 PRO A O 1
ATOM 658 N N . GLU A 1 89 ? -1.162 -1.902 23.954 1.00 59.91 89 GLU A N 1
ATOM 659 C CA . GLU A 1 89 ? -0.681 -0.809 24.822 1.00 59.91 89 GLU A CA 1
ATOM 660 C C . GLU A 1 89 ? 0.843 -0.617 24.760 1.00 59.91 89 GLU A C 1
ATOM 662 O O . GLU A 1 89 ? 1.346 0.484 24.980 1.00 59.91 89 GLU A O 1
ATOM 667 N N . PHE A 1 90 ? 1.582 -1.657 24.361 1.00 62.12 90 PHE A N 1
ATOM 668 C CA . PHE A 1 90 ? 3.022 -1.596 24.122 1.00 62.12 90 PHE A CA 1
ATOM 669 C C . PHE A 1 90 ? 3.435 -0.621 23.015 1.00 62.12 90 PHE A C 1
ATOM 671 O O . PHE A 1 90 ? 4.597 -0.244 22.993 1.00 62.12 90 PHE A O 1
ATOM 678 N N . LEU A 1 91 ? 2.545 -0.189 22.118 1.00 61.31 91 LEU A N 1
ATOM 679 C CA . LEU A 1 91 ? 2.861 0.803 21.079 1.00 61.31 91 LEU A CA 1
ATOM 680 C C . LEU A 1 91 ? 2.479 2.240 21.463 1.00 61.31 91 LEU A C 1
ATOM 682 O O . LEU A 1 91 ? 2.650 3.155 20.656 1.00 61.31 91 LEU A O 1
ATOM 686 N N . LYS A 1 92 ? 1.972 2.459 22.681 1.00 60.12 92 LYS A N 1
ATOM 687 C CA . LYS A 1 92 ? 1.572 3.784 23.156 1.00 60.12 92 LYS A CA 1
ATOM 688 C C . LYS A 1 92 ? 2.814 4.641 23.413 1.00 60.12 92 LYS A C 1
ATOM 690 O O . LYS A 1 92 ? 3.553 4.408 24.369 1.00 60.12 92 LYS A O 1
ATOM 695 N N . ASP A 1 93 ? 3.038 5.623 22.546 1.00 60.66 93 ASP A N 1
ATOM 696 C CA . ASP A 1 93 ? 4.049 6.665 22.738 1.00 60.66 93 ASP A CA 1
ATOM 697 C C . ASP A 1 93 ? 3.449 7.871 23.467 1.00 60.66 93 ASP A C 1
ATOM 699 O O . ASP A 1 93 ? 2.303 8.249 23.229 1.00 60.66 93 ASP A O 1
ATOM 703 N N . LYS A 1 94 ? 4.235 8.481 24.364 1.00 54.56 94 LYS A N 1
ATOM 704 C CA . LYS A 1 94 ? 3.851 9.692 25.116 1.00 54.56 94 LYS A CA 1
ATOM 705 C C . LYS A 1 94 ? 4.204 11.004 24.389 1.00 54.56 94 LYS A C 1
ATOM 707 O O . LYS A 1 94 ? 3.771 12.061 24.825 1.00 54.56 94 LYS A O 1
ATOM 712 N N . THR A 1 95 ? 4.981 10.940 23.308 1.00 56.88 95 THR A N 1
ATOM 713 C CA . THR A 1 95 ? 5.509 12.095 22.546 1.00 56.88 95 THR A CA 1
ATOM 714 C C . THR A 1 95 ? 4.637 12.386 21.325 1.00 56.88 95 THR A C 1
ATOM 716 O O . THR A 1 95 ? 4.065 11.441 20.810 1.00 56.88 95 THR A O 1
ATOM 719 N N . ASP A 1 96 ? 4.558 13.611 20.789 1.00 56.31 96 ASP A N 1
ATOM 720 C CA . ASP A 1 96 ? 3.787 13.965 19.567 1.00 56.31 96 ASP A CA 1
ATOM 721 C C . ASP A 1 96 ? 4.154 13.172 18.294 1.00 56.31 96 ASP A C 1
ATOM 723 O O . ASP A 1 96 ? 3.335 13.006 17.388 1.00 56.31 96 ASP A O 1
ATOM 727 N N . VAL A 1 97 ? 5.371 12.624 18.219 1.00 58.31 97 VAL A N 1
ATOM 728 C CA . VAL A 1 97 ? 5.845 11.835 17.071 1.00 58.31 97 VAL A CA 1
ATOM 729 C C . VAL A 1 97 ? 5.874 10.341 17.436 1.00 58.31 97 VAL A C 1
ATOM 731 O O . VAL A 1 97 ? 6.528 9.983 18.415 1.00 58.31 97 VAL A O 1
ATOM 734 N N . PRO A 1 98 ? 5.169 9.452 16.699 1.00 64.75 98 PRO A N 1
ATOM 735 C CA . PRO A 1 98 ? 5.133 8.005 16.964 1.00 64.75 98 PRO A CA 1
ATOM 736 C C . PRO A 1 98 ? 6.441 7.297 16.590 1.00 64.75 98 PRO A C 1
ATOM 738 O O . PRO A 1 98 ? 6.504 6.595 15.580 1.00 64.75 98 PRO A O 1
ATOM 741 N N . TYR A 1 99 ? 7.491 7.443 17.393 1.00 68.50 99 TYR A N 1
ATOM 742 C CA . TYR A 1 99 ? 8.770 6.772 17.146 1.00 68.50 99 TYR A CA 1
ATOM 743 C C . TYR A 1 99 ? 8.625 5.247 17.123 1.00 68.50 99 TYR A C 1
ATOM 745 O O . TYR A 1 99 ? 9.122 4.593 16.204 1.00 68.50 99 TYR A O 1
ATOM 753 N N . ARG A 1 100 ? 7.884 4.666 18.072 1.00 68.94 100 ARG A N 1
ATOM 754 C CA . ARG A 1 100 ? 7.721 3.206 18.188 1.00 68.94 100 ARG A CA 1
ATOM 755 C C . ARG A 1 100 ? 6.883 2.633 17.050 1.00 68.94 100 ARG A C 1
ATOM 757 O O . ARG A 1 100 ? 7.204 1.565 16.538 1.00 68.94 100 ARG A O 1
ATOM 764 N N . GLY A 1 101 ? 5.856 3.365 16.612 1.00 69.81 101 GLY A N 1
ATOM 765 C CA . GLY A 1 101 ? 5.032 2.982 15.462 1.00 69.81 101 GLY A CA 1
ATOM 766 C C . GLY A 1 101 ? 5.817 2.996 14.148 1.00 69.81 101 GLY A C 1
ATOM 767 O O . GLY A 1 101 ? 5.710 2.059 13.357 1.00 69.81 101 GLY A O 1
ATOM 768 N N . ILE A 1 102 ? 6.654 4.018 13.942 1.00 78.00 102 ILE A N 1
ATOM 769 C CA . ILE A 1 102 ? 7.490 4.140 12.741 1.00 78.00 102 ILE A CA 1
ATOM 770 C C . ILE A 1 102 ? 8.559 3.041 12.718 1.00 78.00 102 ILE A C 1
ATOM 772 O O . ILE A 1 102 ? 8.671 2.334 11.717 1.00 78.00 102 ILE A O 1
ATOM 776 N N . ILE A 1 103 ? 9.281 2.831 13.825 1.00 79.62 103 ILE A N 1
ATOM 777 C CA . ILE A 1 103 ? 10.308 1.780 13.935 1.00 79.62 103 ILE A CA 1
ATOM 778 C C . ILE A 1 103 ? 9.698 0.394 13.699 1.00 79.62 103 ILE A C 1
ATOM 780 O O . ILE A 1 103 ? 10.254 -0.394 12.937 1.00 79.62 103 ILE A O 1
ATOM 784 N N . PHE A 1 104 ? 8.529 0.112 14.283 1.00 79.81 104 PHE A N 1
ATOM 785 C CA . PHE A 1 104 ? 7.831 -1.156 14.075 1.00 79.81 104 PHE A CA 1
ATOM 786 C C . PHE A 1 104 ? 7.433 -1.366 12.606 1.00 79.81 104 PHE A C 1
ATOM 788 O O . PHE A 1 104 ? 7.667 -2.441 12.053 1.00 79.81 104 PHE A O 1
ATOM 795 N N . SER A 1 105 ? 6.888 -0.335 11.948 1.00 80.75 105 SER A N 1
ATOM 796 C CA . SER A 1 105 ? 6.534 -0.411 10.524 1.00 80.75 105 SER A CA 1
ATOM 797 C C . SER A 1 105 ? 7.757 -0.613 9.620 1.00 80.75 105 SER A C 1
ATOM 799 O O . SER A 1 105 ? 7.707 -1.430 8.702 1.00 80.75 105 SER A O 1
ATOM 801 N N . GLY A 1 106 ? 8.879 0.048 9.924 1.00 83.25 106 GLY A N 1
ATOM 802 C CA . GLY A 1 106 ? 10.136 -0.115 9.193 1.00 83.25 106 GLY A CA 1
ATOM 803 C C . GLY A 1 106 ? 10.744 -1.506 9.372 1.00 83.25 106 GLY A C 1
ATOM 804 O O . GLY A 1 106 ? 11.113 -2.140 8.387 1.00 83.25 106 GLY A O 1
ATOM 805 N N . LEU A 1 107 ? 10.775 -2.026 10.604 1.00 85.19 107 LEU A N 1
ATOM 806 C CA . LEU A 1 107 ? 11.203 -3.401 10.896 1.00 85.19 107 LEU A CA 1
ATOM 807 C C . LEU A 1 107 ? 10.345 -4.429 10.157 1.00 85.19 107 LEU A C 1
ATOM 809 O O . LEU A 1 107 ? 10.882 -5.360 9.564 1.00 85.19 107 LEU A O 1
ATOM 813 N N . SER A 1 108 ? 9.024 -4.244 10.151 1.00 82.19 108 SER A N 1
ATOM 814 C CA . SER A 1 108 ? 8.108 -5.121 9.421 1.00 82.19 108 SER A CA 1
ATOM 815 C C . SER A 1 108 ? 8.358 -5.079 7.910 1.00 82.19 108 SER A C 1
ATOM 817 O O . SER A 1 108 ? 8.371 -6.134 7.274 1.00 82.19 108 SER A O 1
ATOM 819 N N . MET A 1 109 ? 8.616 -3.896 7.342 1.00 85.56 109 MET A N 1
ATOM 820 C CA . MET A 1 109 ? 8.966 -3.744 5.926 1.00 85.56 109 MET A CA 1
ATOM 821 C C . MET A 1 109 ? 10.274 -4.470 5.587 1.00 85.56 109 MET A C 1
ATOM 823 O O . MET A 1 109 ? 10.326 -5.214 4.609 1.00 85.56 109 MET A O 1
ATOM 827 N N . LEU A 1 110 ? 11.310 -4.297 6.412 1.00 86.75 110 LEU A N 1
ATOM 828 C CA . LEU A 1 110 ? 12.627 -4.908 6.212 1.00 86.75 110 LEU A CA 1
ATOM 829 C C . LEU A 1 110 ? 12.553 -6.437 6.338 1.00 86.75 110 LEU A C 1
ATOM 831 O O . LEU A 1 110 ? 13.098 -7.159 5.506 1.00 86.75 110 LEU A O 1
ATOM 835 N N . LEU A 1 111 ? 11.800 -6.934 7.322 1.00 86.38 111 LEU A N 1
ATOM 836 C CA . LEU A 1 111 ? 11.568 -8.364 7.510 1.00 86.38 111 LEU A CA 1
ATOM 837 C C . LEU A 1 111 ? 10.802 -8.976 6.326 1.00 86.38 111 LEU A C 1
ATOM 839 O O . LEU A 1 111 ? 11.178 -10.038 5.836 1.00 86.38 111 LEU A O 1
ATOM 843 N N . SER A 1 112 ? 9.771 -8.286 5.828 1.00 82.69 112 SER A N 1
ATOM 844 C CA . SER A 1 112 ? 9.007 -8.707 4.645 1.00 82.69 112 SER A CA 1
ATOM 845 C C . SER A 1 112 ? 9.892 -8.798 3.396 1.00 82.69 112 SER A C 1
ATOM 847 O O . SER A 1 112 ? 9.857 -9.800 2.680 1.00 82.69 112 SER A O 1
ATOM 849 N N . LEU A 1 113 ? 10.749 -7.793 3.177 1.00 86.12 113 LEU A N 1
ATOM 850 C CA . LEU A 1 113 ? 11.717 -7.787 2.079 1.00 86.12 113 LEU A CA 1
ATOM 851 C C . LEU A 1 113 ? 12.705 -8.956 2.192 1.00 86.12 113 LEU A C 1
ATOM 853 O O . LEU A 1 113 ? 12.945 -9.655 1.210 1.00 86.12 113 LEU A O 1
ATOM 857 N N . PHE A 1 114 ? 13.238 -9.198 3.390 1.00 86.69 114 PHE A N 1
ATOM 858 C CA . PHE A 1 114 ? 14.192 -10.278 3.637 1.00 86.69 114 PHE A CA 1
ATOM 859 C C . PHE A 1 114 ? 13.586 -11.658 3.340 1.00 86.69 114 PHE A C 1
ATOM 861 O O . PHE A 1 114 ? 14.202 -12.471 2.653 1.00 86.69 114 PHE A O 1
ATOM 868 N N . ILE A 1 115 ? 12.345 -11.898 3.780 1.00 84.44 115 ILE A N 1
ATOM 869 C CA . ILE A 1 115 ? 11.607 -13.132 3.470 1.00 84.44 115 ILE A CA 1
ATOM 870 C C . ILE A 1 115 ? 11.362 -13.277 1.957 1.00 84.44 115 ILE A C 1
ATOM 872 O O . ILE A 1 115 ? 11.489 -14.379 1.418 1.00 84.44 115 ILE A O 1
ATOM 876 N N . GLY A 1 116 ? 11.021 -12.182 1.270 1.00 82.69 116 GLY A N 1
ATOM 877 C CA . GLY A 1 116 ? 10.751 -12.186 -0.170 1.00 82.69 116 GLY A CA 1
ATOM 878 C C . GLY A 1 116 ? 11.984 -12.485 -1.028 1.00 82.69 116 GLY A C 1
ATOM 879 O O . GLY A 1 116 ? 11.851 -13.133 -2.063 1.00 82.69 116 GLY A O 1
ATOM 880 N N . LEU A 1 117 ? 13.175 -12.064 -0.588 1.00 82.38 117 LEU A N 1
ATOM 881 C CA . LEU A 1 117 ? 14.432 -12.281 -1.316 1.00 82.38 117 LEU A CA 1
ATOM 882 C C . LEU A 1 117 ? 14.949 -13.723 -1.223 1.00 82.38 117 LEU A C 1
ATOM 884 O O . LEU A 1 117 ? 15.556 -14.212 -2.170 1.00 82.38 117 LEU A O 1
ATOM 888 N N . ILE A 1 118 ? 14.709 -14.415 -0.105 1.00 84.00 118 ILE A N 1
ATOM 889 C CA . ILE A 1 118 ? 15.218 -15.782 0.103 1.00 84.00 118 ILE A CA 1
ATOM 890 C C . ILE A 1 118 ? 14.425 -16.810 -0.716 1.00 84.00 118 ILE A C 1
ATOM 892 O O . ILE A 1 118 ? 14.989 -17.802 -1.177 1.00 84.00 118 ILE A O 1
ATOM 896 N N . PHE A 1 119 ? 13.120 -16.589 -0.916 1.00 80.69 119 PHE A N 1
ATOM 897 C CA . PHE A 1 119 ? 12.243 -17.556 -1.573 1.00 80.69 119 PHE A CA 1
ATOM 898 C C . PHE A 1 119 ? 11.434 -16.920 -2.718 1.00 80.69 119 PHE A C 1
ATOM 900 O O . PHE A 1 119 ? 10.447 -16.226 -2.457 1.00 80.69 119 PHE A O 1
ATOM 907 N N . PRO A 1 120 ? 11.724 -17.240 -3.997 1.00 74.25 120 PRO A N 1
ATOM 908 C CA . PRO A 1 120 ? 11.026 -16.637 -5.141 1.00 74.25 120 PRO A CA 1
ATOM 909 C C . PRO A 1 120 ? 9.524 -16.964 -5.170 1.00 74.25 120 PRO A C 1
ATOM 911 O O . PRO A 1 120 ? 8.704 -16.152 -5.595 1.00 74.25 120 PRO A O 1
ATOM 914 N N . ARG A 1 121 ? 9.121 -18.129 -4.639 1.00 76.50 121 ARG A N 1
ATOM 915 C CA . ARG A 1 121 ? 7.696 -18.473 -4.474 1.00 76.50 121 ARG A CA 1
ATOM 916 C C . ARG A 1 121 ? 6.993 -17.594 -3.439 1.00 76.50 121 ARG A C 1
ATOM 918 O O . ARG A 1 121 ? 5.803 -17.326 -3.583 1.00 76.50 121 ARG A O 1
ATOM 925 N N . VAL A 1 122 ? 7.712 -17.152 -2.408 1.00 78.25 122 VAL A N 1
ATOM 926 C CA . VAL A 1 122 ? 7.156 -16.302 -1.352 1.00 78.25 122 VAL A CA 1
ATOM 927 C C . VAL A 1 122 ? 6.953 -14.885 -1.872 1.00 78.25 122 VAL A C 1
ATOM 929 O O . VAL A 1 122 ? 5.931 -14.288 -1.561 1.00 78.25 122 VAL A O 1
ATOM 932 N N . TYR A 1 123 ? 7.828 -14.382 -2.745 1.00 78.94 123 TYR A N 1
ATOM 933 C CA . TYR A 1 123 ? 7.623 -13.095 -3.416 1.00 78.94 123 TYR A CA 1
ATOM 934 C C . TYR A 1 123 ? 6.305 -13.043 -4.210 1.00 78.94 123 TYR A C 1
ATOM 936 O O . TYR A 1 123 ? 5.465 -12.177 -3.957 1.00 78.94 123 TYR A O 1
ATOM 944 N N . LEU A 1 124 ? 6.082 -14.017 -5.105 1.00 78.00 124 LEU A N 1
ATOM 945 C CA . LEU A 1 124 ? 4.840 -14.138 -5.890 1.00 78.00 124 LEU A CA 1
ATOM 946 C C . LEU A 1 124 ? 3.597 -14.266 -4.994 1.00 78.00 124 LEU A C 1
ATOM 948 O O . LEU A 1 124 ? 2.536 -13.708 -5.278 1.00 78.00 124 LEU A O 1
ATOM 952 N N . PHE A 1 125 ? 3.735 -14.969 -3.874 1.00 78.94 125 PHE A N 1
ATOM 953 C CA . PHE A 1 125 ? 2.676 -15.092 -2.884 1.00 78.94 125 PHE A CA 1
ATOM 954 C C . PHE A 1 125 ? 2.391 -13.769 -2.150 1.00 78.94 125 PHE A C 1
ATOM 956 O O . PHE A 1 125 ? 1.227 -13.390 -2.014 1.00 78.94 125 PHE A O 1
ATOM 963 N N . LEU A 1 126 ? 3.427 -13.044 -1.713 1.00 80.75 126 LEU A N 1
ATOM 964 C CA . LEU A 1 126 ? 3.316 -11.760 -1.010 1.00 80.75 126 LEU A CA 1
ATOM 965 C C . LEU A 1 126 ? 2.655 -10.696 -1.883 1.00 80.75 126 LEU A C 1
ATOM 967 O O . LEU A 1 126 ? 1.744 -10.016 -1.411 1.00 80.75 126 LEU A O 1
ATOM 971 N N . ILE A 1 127 ? 3.077 -10.564 -3.144 1.00 82.00 127 ILE A N 1
ATOM 972 C CA . ILE A 1 127 ? 2.513 -9.557 -4.052 1.00 82.00 127 ILE A CA 1
ATOM 973 C C . ILE A 1 127 ? 1.035 -9.842 -4.345 1.00 82.00 127 ILE A C 1
ATOM 975 O O . ILE A 1 127 ? 0.202 -8.936 -4.301 1.00 82.00 127 ILE A O 1
ATOM 979 N N . SER A 1 128 ? 0.686 -11.114 -4.556 1.00 81.88 128 SER A N 1
ATOM 980 C CA . SER A 1 128 ? -0.693 -11.519 -4.827 1.00 81.88 128 SER A CA 1
ATOM 981 C C . SER A 1 128 ? -1.591 -11.359 -3.591 1.00 81.88 128 SER A C 1
ATOM 983 O O . SER A 1 128 ? -2.678 -10.787 -3.686 1.00 81.88 128 SER A O 1
ATOM 985 N N . SER A 1 129 ? -1.116 -11.775 -2.412 1.00 81.19 129 SER A N 1
ATOM 986 C CA . SER A 1 129 ? -1.832 -11.617 -1.136 1.00 81.19 129 SER A CA 1
ATOM 987 C C . SER A 1 129 ? -1.987 -10.142 -0.730 1.00 81.19 129 SER A C 1
ATOM 989 O O . SER A 1 129 ? -3.061 -9.713 -0.302 1.00 81.19 129 SER A O 1
ATOM 991 N N . GLY A 1 130 ? -0.949 -9.324 -0.931 1.00 83.00 130 GLY A N 1
ATOM 992 C CA . GLY A 1 130 ? -0.985 -7.884 -0.669 1.00 83.00 130 GLY A CA 1
ATOM 993 C C . GLY A 1 130 ? -1.983 -7.149 -1.564 1.00 83.00 130 GLY A C 1
ATOM 994 O O . GLY A 1 130 ? -2.767 -6.334 -1.074 1.00 83.00 130 GLY A O 1
ATOM 995 N N . GLY A 1 131 ? -2.024 -7.488 -2.858 1.00 82.75 131 GLY A N 1
ATOM 996 C CA . GLY A 1 131 ? -3.024 -6.959 -3.788 1.00 82.75 131 GLY A CA 1
ATOM 997 C C . GLY A 1 131 ? -4.454 -7.276 -3.342 1.00 82.75 131 GLY A C 1
ATOM 998 O O . GLY A 1 131 ? -5.309 -6.386 -3.317 1.00 82.75 131 GLY A O 1
ATOM 999 N N . PHE A 1 132 ? -4.698 -8.511 -2.895 1.00 83.00 132 PHE A N 1
ATOM 1000 C CA . PHE A 1 132 ? -5.988 -8.894 -2.325 1.00 83.00 132 PHE A CA 1
ATOM 1001 C C . PHE A 1 132 ? -6.333 -8.075 -1.071 1.00 83.00 132 PHE A C 1
ATOM 1003 O O . PHE A 1 132 ? -7.447 -7.561 -0.963 1.00 83.00 132 PHE A O 1
ATOM 1010 N N . ALA A 1 133 ? -5.394 -7.910 -0.133 1.00 81.88 133 ALA A N 1
ATOM 1011 C CA . ALA A 1 133 ? -5.626 -7.155 1.101 1.00 81.88 133 ALA A CA 1
ATOM 1012 C C . ALA A 1 133 ? -6.004 -5.687 0.825 1.00 81.88 133 ALA A C 1
ATOM 1014 O O . ALA A 1 133 ? -6.887 -5.130 1.488 1.00 81.88 133 ALA A O 1
ATOM 1015 N N . ILE A 1 134 ? -5.384 -5.071 -0.186 1.00 83.25 134 ILE A N 1
ATOM 1016 C CA . ILE A 1 134 ? -5.709 -3.711 -0.633 1.00 83.25 134 ILE A CA 1
ATOM 1017 C C . ILE A 1 134 ? -7.136 -3.660 -1.194 1.00 83.25 134 ILE A C 1
ATOM 1019 O O . ILE A 1 134 ? -7.932 -2.826 -0.754 1.00 83.25 134 ILE A O 1
ATOM 1023 N N . LEU A 1 135 ? -7.494 -4.567 -2.110 1.00 85.31 135 LEU A N 1
ATOM 1024 C CA . LEU A 1 135 ? -8.851 -4.644 -2.668 1.00 85.31 135 LEU A CA 1
ATOM 1025 C C . LEU A 1 135 ? -9.899 -4.854 -1.571 1.00 85.31 135 LEU A C 1
ATOM 1027 O O . LEU A 1 135 ? -10.896 -4.133 -1.515 1.00 85.31 135 LEU A O 1
ATOM 1031 N N . PHE A 1 136 ? -9.645 -5.785 -0.654 1.00 81.50 136 PHE A N 1
ATOM 1032 C CA . PHE A 1 136 ? -10.521 -6.048 0.481 1.00 81.50 136 PHE A CA 1
ATOM 1033 C C . PHE A 1 136 ? -10.716 -4.801 1.355 1.00 81.50 136 PHE A C 1
ATOM 1035 O O . PHE A 1 136 ? -11.846 -4.457 1.706 1.00 81.50 136 PHE A O 1
ATOM 1042 N N . THR A 1 137 ? -9.637 -4.069 1.645 1.00 82.62 137 THR A N 1
ATOM 1043 C CA . THR A 1 137 ? -9.699 -2.807 2.397 1.00 82.62 137 THR A CA 1
ATOM 1044 C C . THR A 1 137 ? -10.612 -1.794 1.706 1.00 82.62 137 THR A C 1
ATOM 1046 O O . THR A 1 137 ? -11.443 -1.166 2.364 1.00 82.62 137 THR A O 1
ATOM 1049 N N . TYR A 1 138 ? -10.537 -1.674 0.379 1.00 84.38 138 TYR A N 1
ATOM 1050 C CA . TYR A 1 138 ? -11.430 -0.798 -0.381 1.00 84.38 138 TYR A CA 1
ATOM 1051 C C . TYR A 1 138 ? -12.900 -1.251 -0.348 1.00 84.38 138 TYR A C 1
ATOM 1053 O O . TYR A 1 138 ? -13.789 -0.397 -0.264 1.00 84.38 138 TYR A O 1
ATOM 1061 N N . ILE A 1 139 ? -13.180 -2.562 -0.340 1.00 81.25 139 ILE A N 1
ATOM 1062 C CA . ILE A 1 139 ? -14.550 -3.087 -0.186 1.00 81.25 139 ILE A CA 1
ATOM 1063 C C . ILE A 1 139 ? -15.104 -2.664 1.179 1.00 81.25 139 ILE A C 1
ATOM 1065 O O . ILE A 1 139 ? -16.210 -2.122 1.264 1.00 81.25 139 ILE A O 1
ATOM 1069 N N . VAL A 1 140 ? -14.319 -2.849 2.245 1.00 78.75 140 VAL A N 1
ATOM 1070 C CA . VAL A 1 140 ? -14.696 -2.458 3.612 1.00 78.75 140 VAL A CA 1
ATOM 1071 C C . VAL A 1 140 ? -14.873 -0.941 3.728 1.00 78.75 140 VAL A C 1
ATOM 1073 O O . VAL A 1 140 ? -15.837 -0.485 4.354 1.00 78.75 140 VAL A O 1
ATOM 1076 N N . LEU A 1 141 ? -14.004 -0.148 3.094 1.00 81.38 141 LEU A N 1
ATOM 1077 C CA . LEU A 1 141 ? -14.132 1.311 3.028 1.00 81.38 141 LEU A CA 1
ATOM 1078 C C . LEU A 1 141 ? -15.449 1.724 2.363 1.00 81.38 141 LEU A C 1
ATOM 1080 O O . LEU A 1 141 ? -16.179 2.551 2.915 1.00 81.38 141 LEU A O 1
ATOM 1084 N N . MET A 1 142 ? -15.801 1.118 1.225 1.00 79.44 142 MET A N 1
ATOM 1085 C CA . MET A 1 142 ? -17.066 1.399 0.538 1.00 79.44 142 MET A CA 1
ATOM 1086 C C . MET A 1 142 ? -18.279 0.982 1.368 1.00 79.44 142 MET A C 1
ATOM 1088 O O . MET A 1 142 ? -19.228 1.758 1.501 1.00 79.44 142 MET A O 1
ATOM 1092 N N . PHE A 1 143 ? -18.244 -0.198 1.988 1.00 77.69 143 PHE A N 1
ATOM 1093 C CA . PHE A 1 143 ? -19.326 -0.661 2.854 1.00 77.69 143 PHE A CA 1
ATOM 1094 C C . PHE A 1 143 ? -19.530 0.273 4.055 1.00 77.69 143 PHE A C 1
ATOM 1096 O O . PHE A 1 143 ? -20.659 0.658 4.377 1.00 77.69 143 PHE A O 1
ATOM 1103 N N . THR A 1 144 ? -18.430 0.704 4.676 1.00 78.44 144 THR A N 1
ATOM 1104 C CA . THR A 1 144 ? -18.441 1.666 5.783 1.00 78.44 144 THR A CA 1
ATOM 1105 C C . THR A 1 144 ? -19.001 3.009 5.332 1.00 78.44 144 THR A C 1
ATOM 1107 O O . THR A 1 144 ? -19.860 3.564 6.014 1.00 78.44 144 THR A O 1
ATOM 1110 N N . HIS A 1 145 ? -18.597 3.503 4.161 1.00 79.00 145 HIS A N 1
ATOM 1111 C CA . HIS A 1 145 ? -19.115 4.746 3.594 1.00 79.00 145 HIS A CA 1
ATOM 1112 C C . HIS A 1 145 ? -20.633 4.678 3.342 1.00 79.00 145 HIS A C 1
ATOM 1114 O O . HIS A 1 145 ? -21.368 5.589 3.738 1.00 79.00 145 HIS A O 1
ATOM 1120 N N . ILE A 1 146 ? -21.130 3.579 2.761 1.00 75.31 146 ILE A N 1
ATOM 1121 C CA . ILE A 1 146 ? -22.567 3.363 2.521 1.00 75.31 146 ILE A CA 1
ATOM 1122 C C . ILE A 1 146 ? -23.334 3.298 3.850 1.00 75.31 146 ILE A C 1
ATOM 1124 O O . ILE A 1 146 ? -24.361 3.964 4.005 1.00 75.31 146 ILE A O 1
ATOM 1128 N N . ARG A 1 147 ? -22.833 2.544 4.839 1.00 75.19 147 ARG A N 1
ATOM 1129 C CA . ARG A 1 147 ? -23.467 2.422 6.164 1.00 75.19 147 ARG A CA 1
ATOM 1130 C C . ARG A 1 147 ? -23.462 3.745 6.930 1.00 75.19 147 ARG A C 1
ATOM 1132 O O . ARG A 1 147 ? -24.480 4.096 7.525 1.00 75.19 147 ARG A O 1
ATOM 1139 N N . PHE A 1 148 ? -22.355 4.483 6.896 1.00 73.06 148 PHE A N 1
ATOM 1140 C CA . PHE A 1 148 ? -22.233 5.808 7.504 1.00 73.06 148 PHE A CA 1
ATOM 1141 C C . PHE A 1 148 ? -23.256 6.770 6.903 1.00 73.06 148 PHE A C 1
ATOM 1143 O O . PHE A 1 148 ? -23.970 7.449 7.637 1.00 73.06 148 PHE A O 1
ATOM 1150 N N . ARG A 1 149 ? -23.413 6.763 5.573 1.00 70.31 149 ARG A N 1
ATOM 1151 C CA . ARG A 1 149 ? -24.412 7.599 4.903 1.00 70.31 149 ARG A CA 1
ATOM 1152 C C . ARG A 1 149 ? -25.850 7.166 5.191 1.00 70.31 149 ARG A C 1
ATOM 1154 O O . ARG A 1 149 ? -26.719 8.022 5.313 1.00 70.31 149 ARG A O 1
ATOM 1161 N N . LYS A 1 150 ? -26.103 5.860 5.337 1.00 67.56 150 LYS A N 1
ATOM 1162 C CA . LYS A 1 150 ? -27.422 5.336 5.729 1.00 67.56 150 LYS A CA 1
ATOM 1163 C C . LYS A 1 150 ? -27.799 5.743 7.159 1.00 67.56 150 LYS A C 1
ATOM 1165 O O . LYS A 1 150 ? -28.972 5.981 7.415 1.00 67.56 150 LYS A O 1
ATOM 1170 N N . ARG A 1 151 ? -26.824 5.830 8.074 1.00 65.88 151 ARG A N 1
ATOM 1171 C CA . ARG A 1 151 ? -27.047 6.192 9.486 1.00 65.88 151 ARG A CA 1
ATOM 1172 C C . ARG A 1 151 ? -27.114 7.703 9.727 1.00 65.88 151 ARG A C 1
ATOM 1174 O O . ARG A 1 151 ? -27.932 8.135 10.524 1.00 65.88 151 ARG A O 1
ATOM 1181 N N . ASN A 1 152 ? -26.287 8.485 9.035 1.00 65.56 152 ASN A N 1
ATOM 1182 C CA . ASN A 1 152 ? -26.136 9.926 9.281 1.00 65.56 152 ASN A CA 1
ATOM 1183 C C . ASN A 1 152 ? -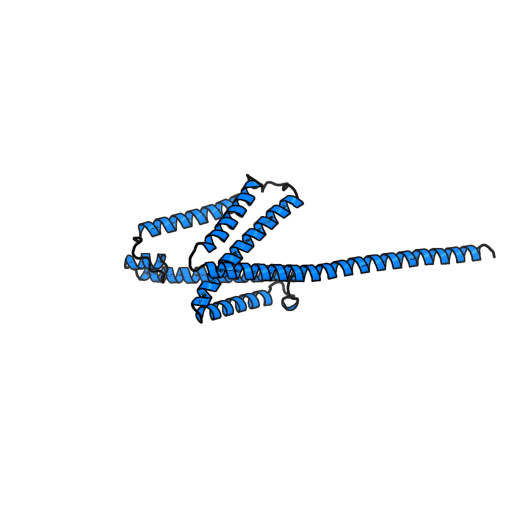26.879 10.808 8.260 1.00 65.56 152 ASN A C 1
ATOM 1185 O O . ASN A 1 152 ? -26.691 12.020 8.242 1.00 65.56 152 ASN A O 1
ATOM 1189 N N . GLY A 1 153 ? -27.708 10.215 7.395 1.00 62.50 153 GLY A N 1
ATOM 1190 C CA . GLY A 1 153 ? -28.520 10.949 6.425 1.00 62.50 153 GLY A CA 1
ATOM 1191 C C . GLY A 1 153 ? -27.721 11.634 5.306 1.00 62.50 153 GLY A C 1
ATOM 1192 O O . GLY A 1 153 ? -26.527 11.398 5.089 1.00 62.50 153 GLY A O 1
ATOM 1193 N N . LYS A 1 154 ? -28.411 12.472 4.522 1.00 58.41 154 LYS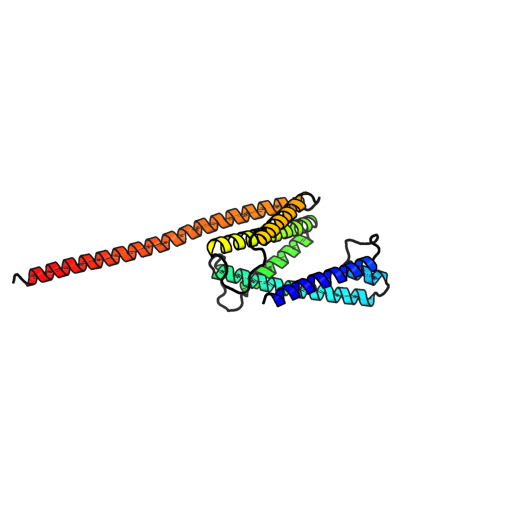 A N 1
ATOM 1194 C CA . LYS A 1 154 ? -27.801 13.258 3.436 1.00 58.41 154 LYS A CA 1
ATOM 1195 C C . LYS A 1 154 ? -26.879 14.326 4.050 1.00 58.41 154 LYS A C 1
ATOM 1197 O O . LYS A 1 154 ? -27.287 14.964 5.010 1.00 58.41 154 LYS A O 1
ATOM 1202 N N . PRO A 1 155 ? -25.667 14.552 3.511 1.00 59.41 155 PRO A N 1
ATOM 1203 C CA . PRO A 1 155 ? -24.803 15.613 4.017 1.00 59.41 155 PRO A CA 1
ATOM 1204 C C . PRO A 1 155 ? -25.460 16.974 3.776 1.00 59.41 155 PRO A C 1
ATOM 1206 O O . PRO A 1 155 ? -25.825 17.290 2.639 1.00 59.41 155 PRO A O 1
ATOM 1209 N N . GLU A 1 156 ? -25.559 17.793 4.816 1.00 51.28 156 GLU A N 1
ATOM 1210 C CA . GLU A 1 156 ? -25.829 19.222 4.677 1.00 51.28 156 GLU A CA 1
ATOM 1211 C C . GLU A 1 156 ? -24.535 19.906 4.200 1.00 51.28 156 GLU A C 1
ATOM 1213 O O . GLU A 1 156 ? -23.619 20.155 4.978 1.00 51.28 156 GLU A O 1
ATOM 1218 N N . GLY A 1 157 ? -24.384 20.122 2.885 1.00 57.53 157 GLY A N 1
ATOM 1219 C CA . GLY A 1 157 ? -23.220 20.837 2.346 1.00 57.53 157 GLY A CA 1
ATOM 1220 C C . GLY A 1 157 ? -22.962 20.714 0.837 1.00 57.53 157 GLY A C 1
ATOM 1221 O O . GLY A 1 157 ? -23.534 19.877 0.139 1.00 57.53 157 GLY A O 1
ATOM 1222 N N . LYS A 1 158 ? -22.038 21.559 0.343 1.00 52.34 158 LYS A N 1
ATOM 1223 C CA . LYS A 1 158 ? -21.602 21.701 -1.070 1.00 52.34 158 LYS A CA 1
ATOM 1224 C C . LYS A 1 158 ? -20.769 20.524 -1.617 1.00 52.34 158 LYS A C 1
ATOM 1226 O O . LYS A 1 158 ? -20.491 20.485 -2.811 1.00 52.34 158 LYS A O 1
ATOM 1231 N N . CYS A 1 159 ? -20.381 19.558 -0.784 1.00 49.28 159 CYS A N 1
ATOM 1232 C CA . CYS A 1 159 ? -19.651 18.350 -1.194 1.00 49.28 159 CYS A CA 1
ATOM 1233 C C . CYS A 1 159 ? -20.622 17.188 -1.453 1.00 49.28 159 CYS A C 1
ATOM 1235 O O . CYS A 1 159 ? -20.604 16.168 -0.763 1.00 49.28 159 CYS A O 1
ATOM 1237 N N . ARG A 1 160 ? -21.508 17.362 -2.435 1.00 55.00 160 ARG A N 1
ATOM 1238 C CA . ARG A 1 160 ? -22.379 16.292 -2.933 1.00 55.00 160 ARG A CA 1
ATOM 1239 C C . ARG A 1 160 ? -21.641 15.519 -4.024 1.00 55.00 160 ARG A C 1
ATOM 1241 O O . ARG A 1 160 ? -21.223 16.119 -5.008 1.00 55.00 160 ARG A O 1
ATOM 1248 N N . LEU A 1 161 ? -21.518 14.198 -3.881 1.00 56.19 161 LEU A N 1
ATOM 1249 C CA . LEU A 1 161 ? -21.262 13.353 -5.048 1.00 56.19 161 LEU A CA 1
ATOM 1250 C C . LEU A 1 161 ? -22.532 13.348 -5.903 1.00 56.19 161 LEU A C 1
ATOM 1252 O O . LEU A 1 161 ? -23.602 12.959 -5.426 1.00 56.19 161 LEU A O 1
ATOM 1256 N N . CYS A 1 162 ? -22.415 13.782 -7.156 1.00 45.44 162 CYS A N 1
ATOM 1257 C CA . CYS A 1 162 ? -23.473 13.602 -8.141 1.00 45.44 162 CYS A CA 1
ATOM 1258 C C . CYS A 1 162 ? -23.661 12.088 -8.366 1.00 45.44 162 CYS A C 1
ATOM 1260 O O . CYS A 1 162 ? -22.695 11.397 -8.683 1.00 45.44 162 CYS A O 1
ATOM 1262 N N . GLY A 1 163 ? -24.863 11.552 -8.127 1.00 54.06 163 GLY A N 1
ATOM 1263 C CA . GLY A 1 163 ? -25.168 10.127 -8.343 1.00 54.06 163 GLY A CA 1
ATOM 1264 C C . GLY A 1 163 ? -25.119 9.207 -7.113 1.00 54.06 163 GLY A C 1
ATOM 1265 O O . GLY A 1 163 ? -25.096 7.987 -7.269 1.00 54.06 163 GLY A O 1
ATOM 1266 N N . PHE A 1 164 ? -25.131 9.742 -5.887 1.00 55.28 164 PHE A N 1
ATOM 1267 C CA . PHE A 1 164 ? -25.360 8.919 -4.689 1.00 55.28 164 PHE A CA 1
ATOM 1268 C C . PHE A 1 164 ? -26.804 8.368 -4.691 1.00 55.28 164 PHE A C 1
ATOM 1270 O O . PHE A 1 164 ? -27.718 9.182 -4.845 1.00 55.28 164 PHE A O 1
ATOM 1277 N N . PRO A 1 165 ? -27.072 7.053 -4.501 1.00 61.34 165 PRO A N 1
ATOM 1278 C CA . PRO A 1 165 ? -26.196 5.951 -4.056 1.00 61.34 165 PRO A CA 1
ATOM 1279 C C . PRO A 1 165 ? -25.632 5.035 -5.167 1.00 61.34 165 PRO A C 1
ATOM 1281 O O . PRO A 1 165 ? -24.889 4.100 -4.864 1.00 61.34 165 PRO A O 1
ATOM 1284 N N . TYR A 1 166 ? -25.970 5.269 -6.435 1.00 61.25 166 TYR A N 1
ATOM 1285 C CA . TYR A 1 166 ? -25.608 4.379 -7.545 1.00 61.25 166 TYR A CA 1
ATOM 1286 C C . TYR A 1 166 ? -24.105 4.349 -7.833 1.00 61.25 166 TYR A C 1
ATOM 1288 O O . TYR A 1 166 ? -23.563 3.282 -8.107 1.00 61.25 166 TYR A O 1
ATOM 1296 N N . SER A 1 167 ? -23.409 5.483 -7.699 1.00 68.19 167 SER A N 1
ATOM 1297 C CA . SER A 1 167 ? -21.958 5.540 -7.926 1.00 68.19 167 SER A CA 1
ATOM 1298 C C . SER A 1 167 ? -21.173 4.678 -6.933 1.00 68.19 167 SER A C 1
ATOM 1300 O O . SER A 1 167 ? -20.260 3.967 -7.335 1.00 68.19 167 SER A O 1
ATOM 1302 N N . SER A 1 168 ? -21.566 4.669 -5.653 1.00 71.44 168 SER A N 1
ATOM 1303 C CA . SER A 1 168 ? -20.926 3.839 -4.621 1.00 71.44 168 SER A CA 1
ATOM 1304 C C . SER A 1 168 ? -21.226 2.345 -4.784 1.00 71.44 168 SER A C 1
ATOM 1306 O O . SER A 1 168 ? -20.381 1.510 -4.463 1.00 71.44 168 SER A O 1
ATOM 1308 N N . LEU A 1 169 ? -22.412 1.995 -5.292 1.00 73.62 169 LEU A N 1
ATOM 1309 C CA . LEU A 1 169 ? -22.751 0.609 -5.627 1.00 73.62 169 LEU A CA 1
ATOM 1310 C C . LEU A 1 169 ? -21.985 0.126 -6.858 1.00 73.62 169 LEU A C 1
ATOM 1312 O O . LEU A 1 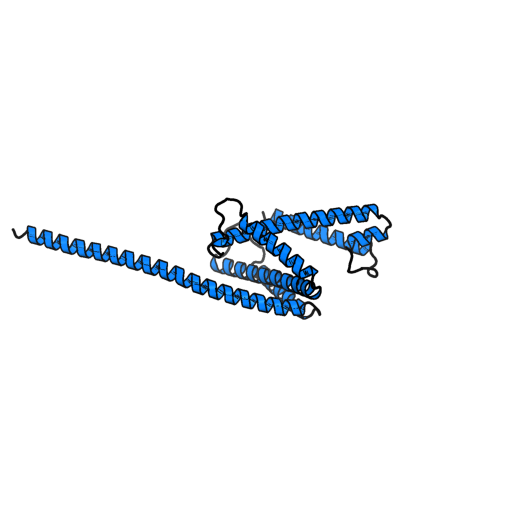169 ? -21.478 -0.991 -6.848 1.00 73.62 169 LEU A O 1
ATOM 1316 N N . PHE A 1 170 ? -21.841 0.971 -7.881 1.00 80.81 170 PHE A N 1
ATOM 1317 C CA . PHE A 1 170 ? -21.067 0.640 -9.074 1.00 80.81 170 PHE A CA 1
ATOM 1318 C C . PHE A 1 170 ? -19.588 0.418 -8.746 1.00 80.81 170 PHE A C 1
ATOM 1320 O O . PHE A 1 170 ? -19.009 -0.575 -9.180 1.00 80.81 170 PHE A O 1
ATOM 1327 N N . THR A 1 171 ? -18.983 1.277 -7.915 1.00 80.00 171 THR A N 1
ATOM 1328 C CA . THR A 1 171 ? -17.599 1.070 -7.460 1.00 80.00 171 THR A CA 1
ATOM 1329 C C . THR A 1 171 ? -17.453 -0.206 -6.641 1.00 80.00 171 THR A C 1
ATOM 1331 O O . THR A 1 171 ? -16.476 -0.924 -6.813 1.00 80.00 171 THR A O 1
ATOM 1334 N N . LEU A 1 172 ? -18.425 -0.521 -5.779 1.00 80.62 172 LEU A N 1
ATOM 1335 C CA . LEU A 1 172 ? -18.410 -1.756 -4.994 1.00 80.62 172 LEU A CA 1
ATOM 1336 C C . LEU A 1 172 ? -18.531 -2.995 -5.892 1.00 80.62 172 LEU A C 1
ATOM 1338 O O . LEU A 1 172 ? -17.795 -3.960 -5.699 1.00 80.62 172 LEU A O 1
ATOM 1342 N N . LEU A 1 173 ? -19.411 -2.953 -6.894 1.00 84.00 173 LEU A N 1
ATOM 1343 C CA . LEU A 1 173 ? -19.571 -4.035 -7.859 1.00 84.00 173 LEU A CA 1
ATOM 1344 C C . LEU A 1 173 ? -18.303 -4.219 -8.701 1.00 84.00 173 LEU A C 1
ATOM 1346 O O . LEU A 1 173 ? -17.829 -5.342 -8.835 1.00 84.00 173 LEU A O 1
ATOM 1350 N N . GLY A 1 174 ? -17.713 -3.131 -9.201 1.00 83.19 174 GLY A N 1
ATOM 1351 C CA . GLY A 1 174 ? -16.453 -3.180 -9.947 1.00 83.19 174 GLY A CA 1
ATOM 1352 C C . GLY A 1 174 ? -15.308 -3.766 -9.120 1.00 83.1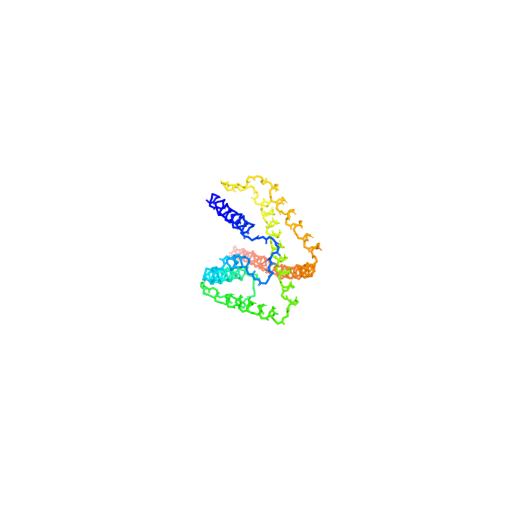9 174 GLY A C 1
ATOM 1353 O O . GLY A 1 174 ? -14.525 -4.567 -9.623 1.00 83.19 174 GLY A O 1
ATOM 1354 N N . LEU A 1 175 ? -15.251 -3.437 -7.830 1.00 83.31 175 LEU A N 1
ATOM 1355 C CA . LEU A 1 175 ? -14.241 -3.965 -6.919 1.00 83.31 175 LEU A CA 1
ATOM 1356 C C . LEU A 1 175 ? -14.445 -5.460 -6.620 1.00 83.31 175 LEU A C 1
ATOM 1358 O O . LEU A 1 175 ? -13.469 -6.204 -6.547 1.00 83.31 175 LEU A O 1
ATOM 1362 N N . LEU A 1 176 ? -15.698 -5.919 -6.516 1.00 80.69 176 LEU A N 1
ATOM 1363 C CA . LEU A 1 176 ? -16.019 -7.347 -6.423 1.00 80.69 176 LEU A CA 1
ATOM 1364 C C . LEU A 1 176 ? -15.624 -8.087 -7.700 1.00 80.69 176 LEU A C 1
ATOM 1366 O O . LEU A 1 176 ? -14.962 -9.117 -7.616 1.00 80.69 176 LEU A O 1
ATOM 1370 N N . VAL A 1 177 ? -15.969 -7.553 -8.874 1.00 84.56 177 VAL A N 1
ATOM 1371 C CA . VAL A 1 177 ? -15.579 -8.139 -10.166 1.00 84.56 177 VAL A CA 1
ATOM 1372 C C . VAL A 1 177 ? -14.057 -8.228 -10.282 1.00 84.56 177 VAL A C 1
ATOM 1374 O O . VAL A 1 177 ? -13.544 -9.277 -10.661 1.00 84.56 177 VAL A O 1
ATOM 1377 N N . ALA A 1 178 ? -13.322 -7.182 -9.890 1.00 81.12 178 ALA A N 1
ATOM 1378 C CA . ALA A 1 178 ? -11.860 -7.204 -9.864 1.00 81.12 178 ALA A CA 1
ATOM 1379 C C . ALA A 1 178 ? -11.313 -8.293 -8.922 1.00 81.12 178 ALA A C 1
ATOM 1381 O O . ALA A 1 178 ? -10.386 -9.015 -9.287 1.00 81.12 178 ALA A O 1
ATOM 1382 N N . MET A 1 179 ? -11.922 -8.462 -7.745 1.00 77.25 179 MET A N 1
ATOM 1383 C CA . MET A 1 179 ? -11.545 -9.508 -6.791 1.00 77.25 179 MET A CA 1
ATOM 1384 C C . MET A 1 179 ? -11.817 -10.919 -7.338 1.00 77.25 179 MET A C 1
ATOM 1386 O O . MET A 1 179 ? -10.985 -11.806 -7.169 1.00 77.25 179 MET A O 1
ATOM 1390 N N . PHE A 1 180 ? -12.940 -11.132 -8.032 1.00 77.88 180 PHE A N 1
ATOM 1391 C CA . PHE A 1 180 ? -13.242 -12.408 -8.694 1.00 77.88 180 PHE A CA 1
ATOM 1392 C C . PHE A 1 180 ? -12.346 -12.665 -9.910 1.00 77.88 180 PHE A C 1
ATOM 1394 O O . PHE A 1 180 ? -11.988 -13.811 -10.169 1.00 77.88 180 PHE A O 1
ATOM 1401 N N . SER A 1 181 ? -11.934 -11.617 -10.625 1.00 77.75 181 SER A N 1
ATOM 1402 C CA . SER A 1 181 ? -11.028 -11.726 -11.772 1.00 77.75 181 SER A CA 1
ATOM 1403 C C . SER A 1 181 ? -9.665 -12.319 -11.386 1.00 77.75 181 SER A C 1
ATOM 1405 O O . SER A 1 181 ? -9.105 -13.105 -12.149 1.00 77.75 181 SER A O 1
ATOM 1407 N N . MET A 1 182 ? -9.174 -12.063 -10.162 1.00 72.62 182 MET A N 1
ATOM 1408 C CA . MET A 1 182 ? -7.941 -12.693 -9.653 1.00 72.62 182 MET A CA 1
ATOM 1409 C C . MET A 1 182 ? -7.994 -14.231 -9.660 1.00 72.62 182 MET A C 1
ATOM 1411 O O . MET A 1 182 ? -6.951 -14.872 -9.774 1.00 72.62 182 MET A O 1
ATOM 1415 N N . LEU A 1 183 ? -9.185 -14.839 -9.571 1.00 67.75 183 LEU A N 1
ATOM 1416 C CA . LEU A 1 183 ? -9.346 -16.297 -9.594 1.00 67.75 183 LEU A CA 1
ATOM 1417 C C . LEU A 1 183 ? -9.083 -16.896 -10.985 1.00 67.75 183 LEU A C 1
ATOM 1419 O O . LEU A 1 183 ? -8.669 -18.049 -11.094 1.00 67.75 183 LEU A O 1
ATOM 1423 N N . PHE A 1 184 ? -9.295 -16.114 -12.045 1.00 70.56 184 PHE A N 1
ATOM 1424 C CA . PHE A 1 184 ? -9.117 -16.555 -13.429 1.00 70.56 184 PHE A CA 1
ATOM 1425 C C . PHE A 1 184 ? -7.664 -16.435 -13.916 1.00 70.56 184 PHE A C 1
ATOM 1427 O O . PHE A 1 184 ? -7.311 -17.011 -14.946 1.00 70.56 184 PHE A O 1
ATOM 1434 N N . VAL A 1 185 ? -6.798 -15.736 -13.173 1.00 70.88 185 VAL A N 1
ATOM 1435 C CA . VAL A 1 185 ? -5.387 -15.541 -13.529 1.00 70.88 185 VAL A CA 1
ATOM 1436 C C . VAL A 1 185 ? -4.521 -16.636 -12.894 1.00 70.88 185 VAL A C 1
ATOM 1438 O O . VAL A 1 185 ? -4.338 -16.700 -11.673 1.00 70.88 185 VAL A O 1
ATOM 1441 N N . LYS A 1 186 ? -3.946 -17.506 -13.738 1.00 62.34 186 LYS A N 1
ATOM 1442 C CA . LYS A 1 186 ? -3.003 -18.560 -13.319 1.00 62.34 186 LYS A CA 1
ATOM 1443 C C . LYS A 1 186 ? -1.804 -17.918 -12.603 1.00 62.34 186 LYS A C 1
ATOM 1445 O O . LYS A 1 186 ? -1.128 -17.076 -13.176 1.00 62.34 186 LYS A O 1
ATOM 1450 N N . GLY A 1 187 ? -1.563 -18.298 -11.345 1.00 64.50 187 GLY A N 1
ATOM 1451 C CA . GLY A 1 187 ? -0.494 -17.744 -10.496 1.00 64.50 187 GLY A CA 1
ATOM 1452 C C . GLY A 1 187 ? -0.958 -16.741 -9.429 1.00 64.50 187 GLY A C 1
ATOM 1453 O O . GLY A 1 187 ? -0.285 -16.608 -8.412 1.00 64.50 187 GLY A O 1
ATOM 1454 N N . GLN A 1 188 ? -2.133 -16.114 -9.582 1.00 61.69 188 GLN A N 1
ATOM 1455 C CA . GLN A 1 188 ? -2.733 -15.258 -8.538 1.00 61.69 188 GLN A CA 1
ATOM 1456 C C . GLN A 1 188 ? -3.732 -15.990 -7.634 1.00 61.69 188 GLN A C 1
ATOM 1458 O O . GLN A 1 188 ? -4.056 -15.512 -6.546 1.00 61.69 188 GLN A O 1
ATOM 1463 N N . ALA A 1 189 ? -4.184 -17.184 -8.028 1.00 64.88 189 ALA A N 1
ATOM 1464 C CA . ALA A 1 189 ? -5.108 -17.983 -7.224 1.00 64.88 189 ALA A CA 1
ATOM 1465 C C . ALA A 1 189 ? -4.570 -18.275 -5.807 1.00 64.88 189 ALA A C 1
ATOM 1467 O O . ALA A 1 189 ? -5.337 -18.291 -4.846 1.00 64.88 189 ALA A O 1
ATOM 1468 N N . SER A 1 190 ? -3.250 -18.436 -5.643 1.00 65.69 190 SER A N 1
ATOM 1469 C CA . SER A 1 190 ? -2.629 -18.616 -4.323 1.00 65.69 190 SER A CA 1
ATOM 1470 C C . SER A 1 190 ? -2.814 -17.402 -3.410 1.00 65.69 190 SER A C 1
ATOM 1472 O O . SER A 1 190 ? -3.033 -17.581 -2.213 1.00 65.69 190 SER A O 1
ATOM 1474 N N . GLY A 1 191 ? -2.782 -16.180 -3.953 1.00 65.19 191 GLY A N 1
ATOM 1475 C CA . GLY A 1 191 ? -3.058 -14.969 -3.180 1.00 65.19 191 GLY A CA 1
ATOM 1476 C C . GLY A 1 191 ? -4.537 -14.786 -2.858 1.00 65.19 191 GLY A C 1
ATOM 1477 O O . GLY A 1 191 ? -4.848 -14.244 -1.804 1.00 65.19 191 GLY A O 1
ATOM 1478 N N . PHE A 1 192 ? -5.451 -15.309 -3.683 1.00 69.31 192 PHE A N 1
ATOM 1479 C CA . PHE A 1 192 ? -6.877 -15.354 -3.343 1.00 69.31 192 PHE A CA 1
ATOM 1480 C C . PHE A 1 192 ? -7.134 -16.254 -2.126 1.00 69.31 192 PHE A C 1
ATOM 1482 O O . PHE A 1 192 ? -7.753 -15.812 -1.160 1.00 69.31 192 PHE A O 1
ATOM 1489 N N . PHE A 1 193 ? -6.612 -17.487 -2.118 1.00 72.62 193 PHE A N 1
ATOM 1490 C CA . PHE A 1 193 ? -6.754 -18.383 -0.960 1.00 72.62 193 PHE A CA 1
ATOM 1491 C C . PHE A 1 193 ? -6.085 -17.813 0.299 1.00 72.62 193 PHE A C 1
ATOM 1493 O O . PHE A 1 193 ? -6.672 -17.851 1.383 1.00 72.62 193 PHE A O 1
ATOM 1500 N N . ALA A 1 194 ? -4.895 -17.223 0.157 1.00 69.62 194 ALA A N 1
ATOM 1501 C CA . ALA A 1 194 ? -4.218 -16.521 1.246 1.00 69.62 194 ALA A CA 1
ATOM 1502 C C . ALA A 1 194 ? -5.035 -15.337 1.768 1.00 69.62 194 ALA A C 1
ATOM 1504 O O . ALA A 1 194 ? -5.171 -15.150 2.974 1.00 69.62 194 ALA A O 1
ATOM 1505 N N . GLY A 1 195 ? -5.614 -14.569 0.853 1.00 67.94 195 GLY A N 1
ATOM 1506 C CA . GLY A 1 195 ? -6.464 -13.430 1.132 1.00 67.94 195 GLY A CA 1
ATOM 1507 C C . GLY A 1 195 ? -7.733 -13.811 1.884 1.00 67.94 195 GLY A C 1
ATOM 1508 O O . GLY A 1 195 ? -8.055 -13.200 2.900 1.00 67.94 195 GLY A O 1
ATOM 1509 N N . VAL A 1 196 ? -8.421 -14.870 1.453 1.00 71.88 196 VAL A N 1
ATOM 1510 C CA . VAL A 1 196 ? -9.584 -15.422 2.163 1.00 71.88 196 VAL A CA 1
ATOM 1511 C C . VAL A 1 196 ? -9.187 -15.904 3.561 1.00 71.88 196 VAL A C 1
ATOM 1513 O O . VAL A 1 196 ? -9.893 -15.613 4.527 1.00 71.88 196 VAL A O 1
ATOM 1516 N N . SER A 1 197 ? -8.031 -16.562 3.701 1.00 74.25 197 SER A N 1
ATOM 1517 C CA . SER A 1 197 ? -7.496 -16.963 5.009 1.00 74.25 197 SER A CA 1
ATOM 1518 C C . SER A 1 197 ? -7.187 -15.756 5.904 1.00 74.25 197 SER A C 1
ATOM 1520 O O . SER A 1 197 ? -7.463 -15.784 7.103 1.00 74.25 197 SER A O 1
ATOM 1522 N N . LEU A 1 198 ? -6.650 -14.677 5.335 1.00 68.50 198 LEU A N 1
ATOM 1523 C CA . LEU A 1 198 ? -6.356 -13.431 6.040 1.00 68.50 198 LEU A CA 1
ATOM 1524 C C . LEU A 1 198 ? -7.646 -12.726 6.482 1.00 68.50 198 LEU A C 1
ATOM 1526 O O . LEU A 1 198 ? -7.741 -12.262 7.613 1.00 68.50 198 LEU A O 1
ATOM 1530 N N . VAL A 1 199 ? -8.670 -12.694 5.628 1.00 70.88 199 VAL A N 1
ATOM 1531 C CA . VAL A 1 199 ? -9.995 -12.150 5.964 1.00 70.88 199 VAL A CA 1
ATOM 1532 C C . VAL A 1 199 ? -10.653 -12.968 7.065 1.00 70.88 199 VAL A C 1
ATOM 1534 O O . VAL A 1 199 ? -11.214 -12.387 7.993 1.00 70.88 199 VAL A O 1
ATOM 1537 N N . ALA A 1 200 ? -10.546 -14.297 7.015 1.00 72.19 200 ALA A N 1
ATOM 1538 C CA . ALA A 1 200 ? -11.007 -15.161 8.093 1.00 72.19 200 ALA A CA 1
ATOM 1539 C C . ALA A 1 200 ? -10.276 -14.832 9.404 1.00 72.19 200 ALA A C 1
ATOM 1541 O O . ALA A 1 200 ? -10.928 -14.612 10.424 1.00 72.19 200 ALA A O 1
ATOM 1542 N N . PHE A 1 201 ? -8.949 -14.687 9.363 1.00 74.94 201 PHE A N 1
ATOM 1543 C CA . PHE A 1 201 ? -8.142 -14.300 10.520 1.00 74.94 201 PHE A CA 1
ATOM 1544 C C . PHE A 1 201 ? -8.545 -12.929 11.090 1.00 74.94 201 PHE A C 1
ATOM 1546 O O . PHE A 1 201 ? -8.789 -12.810 12.290 1.00 74.94 201 PHE A O 1
ATOM 1553 N N . PHE A 1 202 ? -8.695 -11.903 10.247 1.00 68.19 202 PHE A N 1
ATOM 1554 C CA . PHE A 1 202 ? -9.132 -10.570 10.675 1.00 68.19 202 PHE A CA 1
ATOM 1555 C C . PHE A 1 202 ? -10.571 -10.556 11.194 1.00 68.19 202 PHE A C 1
ATOM 1557 O O . PHE A 1 202 ? -10.863 -9.837 12.146 1.00 68.19 202 PHE A O 1
ATOM 1564 N N . SER A 1 203 ? -11.468 -11.355 10.614 1.00 70.44 203 SER A N 1
ATOM 1565 C CA . SER A 1 203 ? -12.847 -11.501 11.089 1.00 70.44 203 SER A CA 1
ATOM 1566 C C . SER A 1 203 ? -12.885 -12.152 12.474 1.00 70.44 203 SER A C 1
ATOM 1568 O O . SER A 1 203 ? -13.570 -11.663 13.372 1.00 70.44 203 SER A O 1
ATOM 1570 N N . ILE A 1 204 ? -12.068 -13.187 12.694 1.00 69.94 204 ILE A N 1
ATOM 1571 C CA . ILE A 1 204 ? -11.890 -13.830 14.003 1.00 69.94 204 ILE A CA 1
ATOM 1572 C C . ILE A 1 204 ? -11.301 -12.835 15.009 1.00 69.94 204 ILE A C 1
ATOM 1574 O O . ILE A 1 204 ? -11.846 -12.674 16.101 1.00 69.94 204 ILE A O 1
ATOM 1578 N N . PHE A 1 205 ? -10.247 -12.106 14.635 1.00 71.81 205 PHE A N 1
ATOM 1579 C CA . PHE A 1 205 ? -9.636 -11.084 15.485 1.00 71.81 205 PHE A CA 1
ATOM 1580 C C . PHE A 1 205 ? -10.626 -9.963 15.839 1.00 71.81 205 PHE A C 1
ATOM 1582 O O . PHE A 1 205 ? -10.734 -9.577 17.001 1.00 71.81 205 PHE A O 1
ATOM 1589 N N . TYR A 1 206 ? -11.418 -9.492 14.874 1.00 70.44 206 TYR A N 1
ATOM 1590 C CA . TYR A 1 206 ? -12.471 -8.504 15.104 1.00 70.44 206 TYR A CA 1
ATOM 1591 C C . TYR A 1 206 ? -13.548 -9.024 16.063 1.00 70.44 206 TYR A C 1
ATOM 1593 O O . TYR A 1 206 ? -13.979 -8.294 16.954 1.00 70.44 206 TYR A O 1
ATOM 1601 N N . VAL A 1 207 ? -13.969 -10.285 15.927 1.00 68.50 207 VAL A N 1
ATOM 1602 C CA . VAL A 1 207 ? -14.923 -10.913 16.852 1.00 68.50 207 VAL A CA 1
ATOM 1603 C C . VAL A 1 207 ? -14.330 -11.015 18.259 1.00 68.50 207 VAL A C 1
ATOM 1605 O O . VAL A 1 207 ? -15.024 -10.690 19.220 1.00 68.50 207 VAL A O 1
ATOM 1608 N N . ILE A 1 208 ? -13.050 -11.367 18.395 1.00 66.81 208 ILE A N 1
ATOM 1609 C CA . ILE A 1 208 ? -12.347 -11.405 19.687 1.00 66.81 208 ILE A CA 1
ATOM 1610 C C . ILE A 1 208 ? -12.298 -10.009 20.318 1.00 66.81 208 ILE A C 1
ATOM 1612 O O . ILE A 1 208 ? -12.713 -9.849 21.467 1.00 66.81 208 ILE A O 1
ATOM 1616 N N . VAL A 1 209 ? -11.875 -8.986 19.570 1.00 64.44 209 VAL A N 1
ATOM 1617 C CA . VAL A 1 209 ? -11.841 -7.596 20.053 1.00 64.44 209 VAL A CA 1
ATOM 1618 C C . VAL A 1 209 ? -13.242 -7.125 20.435 1.00 64.44 209 VAL A C 1
ATOM 1620 O O . VAL A 1 209 ? -13.423 -6.578 21.516 1.00 64.44 209 VAL A O 1
ATOM 1623 N N . LYS A 1 210 ? -14.264 -7.419 19.626 1.00 63.97 210 LYS A N 1
ATOM 1624 C CA . LYS A 1 210 ? -15.663 -7.086 19.930 1.00 63.97 210 LYS A CA 1
ATOM 1625 C C . LYS A 1 210 ? -16.174 -7.794 21.188 1.00 63.97 210 LYS A C 1
ATOM 1627 O O . LYS A 1 210 ? -16.939 -7.203 21.944 1.00 63.97 210 LYS A O 1
ATOM 1632 N N . ILE A 1 211 ? -15.771 -9.040 21.437 1.00 61.06 211 ILE A N 1
ATOM 1633 C CA . ILE A 1 211 ? -16.121 -9.783 22.660 1.00 61.06 211 ILE A CA 1
ATOM 1634 C C . ILE A 1 211 ? -15.414 -9.186 23.888 1.00 61.06 211 ILE A C 1
ATOM 1636 O O . ILE A 1 211 ? -15.996 -9.152 24.975 1.00 61.06 211 ILE A O 1
ATOM 1640 N N . VAL A 1 212 ? -14.182 -8.696 23.737 1.00 58.34 212 VAL A N 1
ATOM 1641 C CA . VAL A 1 212 ? -13.434 -8.012 24.805 1.00 58.34 212 VAL A CA 1
ATOM 1642 C C . VAL A 1 212 ? -14.004 -6.613 25.079 1.00 58.34 212 VAL A C 1
ATOM 1644 O O . VAL A 1 212 ? -14.182 -6.241 26.237 1.00 58.34 212 VAL A O 1
ATOM 1647 N N . ASP A 1 213 ? -14.386 -5.873 24.041 1.00 52.78 213 ASP A N 1
ATOM 1648 C CA . ASP A 1 213 ? -14.941 -4.520 24.150 1.00 52.78 213 ASP A CA 1
ATOM 1649 C C . ASP A 1 213 ? -16.366 -4.525 24.736 1.00 52.78 213 ASP A C 1
ATOM 1651 O O . ASP A 1 213 ? -16.710 -3.729 25.614 1.00 52.78 213 ASP A O 1
ATOM 1655 N N . LYS A 1 214 ? -17.169 -5.545 24.391 1.00 44.09 214 LYS A N 1
ATOM 1656 C CA . LYS A 1 214 ? -18.480 -5.791 25.019 1.00 44.09 214 LYS A CA 1
ATOM 1657 C C . LYS A 1 214 ? -18.364 -6.077 26.526 1.00 44.09 214 LYS A C 1
ATOM 1659 O O . LYS A 1 214 ? -19.285 -5.754 27.273 1.00 44.09 214 LYS A O 1
ATOM 1664 N N . ARG A 1 215 ? -17.231 -6.623 26.998 1.00 45.19 215 ARG A N 1
ATOM 1665 C CA . ARG A 1 215 ? -16.947 -6.795 28.439 1.00 45.19 215 ARG A CA 1
ATOM 1666 C C . ARG A 1 215 ? -16.536 -5.491 29.132 1.00 45.19 215 ARG A C 1
ATOM 1668 O O . ARG A 1 215 ? -16.809 -5.350 30.322 1.00 45.19 215 ARG A O 1
ATOM 1675 N N . LYS A 1 216 ? -15.926 -4.535 28.422 1.00 41.78 216 LYS A N 1
ATOM 1676 C CA . LYS A 1 216 ? -15.543 -3.225 28.984 1.00 41.78 216 LYS A CA 1
ATOM 1677 C C . LYS A 1 216 ? -16.753 -2.303 29.157 1.00 41.78 216 LYS A C 1
ATOM 1679 O O . LYS A 1 216 ? -16.916 -1.737 30.235 1.00 41.78 216 LYS A O 1
ATOM 1684 N N . HIS A 1 217 ? -17.644 -2.236 28.165 1.00 39.56 217 HIS A N 1
ATOM 1685 C CA . HIS A 1 217 ? -18.863 -1.421 28.254 1.00 39.56 217 HIS A CA 1
ATOM 1686 C C . HIS A 1 217 ? -19.873 -1.946 29.291 1.00 39.56 217 HIS A C 1
ATOM 1688 O O . HIS A 1 217 ? -20.384 -1.159 30.079 1.00 39.56 217 HIS A O 1
ATOM 1694 N N . HIS A 1 218 ? -20.059 -3.269 29.419 1.00 40.16 218 HIS A N 1
ATOM 1695 C CA . HIS A 1 218 ? -20.907 -3.826 30.486 1.00 40.16 218 HIS A CA 1
ATOM 1696 C C . HIS A 1 218 ? -20.359 -3.514 31.896 1.00 40.16 218 HIS A C 1
ATOM 1698 O O . HIS A 1 218 ? -21.132 -3.339 32.838 1.00 40.16 218 HIS A O 1
ATOM 1704 N N . LYS A 1 219 ? -19.031 -3.423 32.069 1.00 39.91 219 LYS A N 1
ATOM 1705 C CA . LYS A 1 219 ? -18.406 -3.144 33.375 1.00 39.91 219 LYS A CA 1
ATOM 1706 C C . LYS A 1 219 ? -18.427 -1.654 33.755 1.00 39.91 219 LYS A C 1
ATOM 1708 O O . LYS A 1 219 ? -18.385 -1.353 34.944 1.00 39.91 219 LYS A O 1
ATOM 1713 N N . LEU A 1 220 ? -18.512 -0.745 32.778 1.00 45.69 220 LEU A N 1
ATOM 1714 C CA . LEU A 1 220 ? -18.681 0.698 33.003 1.00 45.69 220 LEU A CA 1
ATOM 1715 C C . LEU A 1 220 ? -20.141 1.057 33.318 1.00 45.69 220 LEU A C 1
ATOM 1717 O O . LEU A 1 220 ? -20.370 1.726 34.322 1.00 45.69 220 LEU A O 1
ATOM 1721 N N . ASP A 1 221 ? -21.113 0.516 32.576 1.00 45.03 221 ASP A N 1
ATOM 1722 C CA . ASP A 1 221 ? -22.537 0.761 32.860 1.00 45.03 221 ASP A CA 1
ATOM 1723 C C . ASP A 1 221 ? -22.970 0.141 34.206 1.00 45.03 221 ASP A C 1
ATOM 1725 O O . ASP A 1 221 ? -23.582 0.815 35.027 1.00 45.03 221 ASP A O 1
ATOM 1729 N N . THR A 1 222 ? -22.557 -1.097 34.526 1.00 50.53 222 THR A N 1
ATOM 1730 C CA . THR A 1 222 ? -22.960 -1.761 35.791 1.00 50.53 222 THR A CA 1
ATOM 1731 C C . THR A 1 222 ? -22.387 -1.073 37.040 1.00 50.53 222 THR A C 1
ATOM 1733 O O . THR A 1 222 ? -23.065 -0.981 38.062 1.00 50.53 222 THR A O 1
ATOM 1736 N N . ASN A 1 223 ? -21.149 -0.560 36.984 1.00 47.72 223 ASN A N 1
ATOM 1737 C CA . ASN A 1 223 ? -20.551 0.148 38.125 1.00 47.72 223 ASN A CA 1
ATOM 1738 C C . ASN A 1 223 ? -21.152 1.542 38.329 1.00 47.72 223 ASN A C 1
ATOM 1740 O O . ASN A 1 223 ? -21.243 1.999 39.468 1.00 47.72 223 ASN A O 1
ATOM 1744 N N . GLN A 1 224 ? -21.571 2.219 37.258 1.00 49.62 224 GLN A N 1
ATOM 1745 C CA . GLN A 1 224 ? -22.175 3.543 37.366 1.00 49.62 224 GLN A CA 1
ATOM 1746 C C . GLN A 1 224 ? -23.621 3.455 37.887 1.00 49.62 224 GLN A C 1
ATOM 1748 O O . GLN A 1 224 ? -23.984 4.227 38.775 1.00 49.62 224 GLN A O 1
ATOM 1753 N N . THR A 1 225 ? -24.407 2.464 37.445 1.00 47.41 225 THR A N 1
ATOM 1754 C CA . THR A 1 225 ? -25.765 2.212 37.965 1.00 47.41 225 THR A CA 1
ATOM 1755 C C . THR A 1 225 ? -25.756 1.757 39.428 1.00 47.41 225 THR A C 1
ATOM 1757 O O . THR A 1 225 ? -26.544 2.270 40.218 1.00 47.41 225 THR A O 1
ATOM 1760 N N . ASN A 1 226 ? -24.828 0.878 39.833 1.00 48.72 226 ASN A N 1
ATOM 1761 C CA . ASN A 1 226 ? -24.704 0.484 41.243 1.00 48.72 226 ASN A CA 1
ATOM 1762 C C . ASN A 1 226 ? -24.306 1.658 42.146 1.00 48.72 226 ASN A C 1
ATOM 1764 O O . ASN A 1 226 ? -24.824 1.767 43.251 1.00 48.72 226 ASN A O 1
ATOM 1768 N N . ASN A 1 227 ? -23.419 2.552 41.699 1.00 49.25 227 ASN A N 1
ATOM 1769 C CA . ASN A 1 227 ? -22.984 3.691 42.515 1.00 49.25 227 ASN A CA 1
ATOM 1770 C C . ASN A 1 227 ? -24.088 4.760 42.657 1.00 49.25 227 ASN A C 1
ATOM 1772 O O . ASN A 1 227 ? -24.242 5.345 43.727 1.00 49.25 227 ASN A O 1
ATOM 1776 N N . LEU A 1 228 ? -24.901 4.970 41.614 1.00 56.22 228 LEU A N 1
ATOM 1777 C CA . LEU A 1 228 ? -26.083 5.840 41.672 1.00 56.22 228 LEU A CA 1
ATOM 1778 C C . LEU A 1 228 ? -27.164 5.274 42.604 1.00 56.22 228 LEU A C 1
ATOM 1780 O O . LEU A 1 228 ? -27.621 5.999 43.484 1.00 56.22 228 LEU A O 1
ATOM 1784 N N . ASN A 1 229 ? -27.492 3.980 42.498 1.00 53.19 229 ASN A N 1
ATOM 1785 C CA . ASN A 1 229 ? -28.443 3.333 43.411 1.00 53.19 229 ASN A CA 1
ATOM 1786 C C . ASN A 1 229 ? -27.965 3.370 44.867 1.00 53.19 229 ASN A C 1
ATOM 1788 O O . ASN A 1 229 ? -28.758 3.647 45.761 1.00 53.19 229 ASN A O 1
ATOM 1792 N N . ASN A 1 230 ? -26.673 3.137 45.120 1.00 56.44 230 ASN A N 1
ATOM 1793 C CA . ASN A 1 230 ? -26.142 3.152 46.483 1.00 56.44 230 ASN A CA 1
ATOM 1794 C C . ASN A 1 230 ? -26.167 4.563 47.089 1.00 56.44 230 ASN A C 1
ATOM 1796 O O . ASN A 1 230 ? -26.438 4.717 48.274 1.00 56.44 230 ASN A O 1
ATOM 1800 N N . ARG A 1 231 ? -25.919 5.610 46.287 1.00 57.34 231 ARG A N 1
ATOM 1801 C CA . ARG A 1 231 ? -26.054 6.996 46.762 1.00 57.34 231 ARG A CA 1
ATOM 1802 C C . ARG A 1 231 ? -27.505 7.387 47.005 1.00 57.34 231 ARG A C 1
ATOM 1804 O O . ARG A 1 231 ? -27.779 8.041 48.004 1.00 57.34 231 ARG A O 1
ATOM 1811 N N . GLN A 1 232 ? -28.415 6.971 46.131 1.00 58.53 232 GLN A N 1
ATOM 1812 C CA . GLN A 1 232 ? -29.836 7.266 46.280 1.00 58.53 232 GLN A CA 1
ATOM 1813 C C . GLN A 1 232 ? -30.411 6.579 47.529 1.00 58.53 232 GLN A C 1
ATOM 1815 O O . GLN A 1 232 ? -31.029 7.247 48.349 1.00 58.53 232 GLN A O 1
ATOM 1820 N N . PHE A 1 233 ? -30.064 5.309 47.759 1.00 63.09 233 PHE A N 1
ATOM 1821 C CA . PHE A 1 233 ? -30.435 4.563 48.965 1.00 63.09 233 PHE A CA 1
ATOM 1822 C C . PHE A 1 233 ? -29.886 5.192 50.256 1.00 63.09 233 PHE A C 1
ATOM 1824 O O . PHE A 1 233 ? -30.607 5.310 51.239 1.00 63.09 233 PHE A O 1
ATOM 1831 N N . LEU A 1 234 ? -28.627 5.651 50.263 1.00 67.69 234 LEU A N 1
ATOM 1832 C CA . LEU A 1 234 ? -28.062 6.342 51.430 1.00 67.69 234 LEU A CA 1
ATOM 1833 C C . LEU A 1 234 ? -28.688 7.720 51.681 1.00 67.69 234 LEU A C 1
ATOM 1835 O O . LEU A 1 234 ? -28.686 8.170 52.821 1.00 67.69 234 LEU A O 1
ATOM 1839 N N . THR A 1 235 ? -29.208 8.388 50.648 1.00 68.12 235 THR A N 1
ATOM 1840 C CA . THR A 1 235 ? -29.892 9.681 50.813 1.00 68.12 235 THR A CA 1
ATOM 1841 C C . THR A 1 235 ? -31.280 9.470 51.413 1.00 68.12 235 THR A C 1
ATOM 1843 O O . THR A 1 235 ? -31.611 10.116 52.398 1.00 68.12 235 THR A O 1
ATOM 1846 N N . GLU A 1 236 ? -32.029 8.491 50.902 1.00 66.50 236 GLU A N 1
ATOM 1847 C CA . GLU A 1 236 ? -33.365 8.122 51.391 1.00 66.50 236 GLU A CA 1
ATOM 1848 C C . GLU A 1 236 ? -33.312 7.586 52.836 1.00 66.50 236 GLU A C 1
ATOM 1850 O O . GLU A 1 236 ? -34.091 7.998 53.689 1.00 66.50 236 GLU A O 1
ATOM 1855 N N . PHE A 1 237 ? -32.309 6.762 53.161 1.00 66.62 237 PHE A N 1
ATOM 1856 C CA . PHE A 1 237 ? -32.096 6.266 54.527 1.00 66.62 237 PHE A CA 1
ATOM 1857 C C . PHE A 1 237 ? -31.626 7.366 55.497 1.00 66.62 237 PHE A C 1
ATOM 1859 O O . PHE A 1 237 ? -31.896 7.296 56.694 1.00 66.62 237 PHE A O 1
ATOM 1866 N N . SER A 1 238 ? -30.913 8.388 55.006 1.00 69.44 238 SER A N 1
ATOM 1867 C CA . SER A 1 238 ? -30.509 9.537 55.827 1.00 69.44 238 SER A CA 1
ATOM 1868 C C . SER A 1 238 ? -31.680 10.482 56.099 1.00 69.44 238 SER A C 1
ATOM 1870 O O . SER A 1 238 ? -31.784 10.967 57.222 1.00 69.44 238 SER A O 1
ATOM 1872 N N . GLU A 1 239 ? -32.560 10.716 55.117 1.00 70.81 239 GLU A N 1
ATOM 1873 C CA . GLU A 1 239 ? -33.807 11.476 55.307 1.00 70.81 239 GLU A CA 1
ATOM 1874 C C . GLU A 1 239 ? -34.736 10.770 56.301 1.00 70.81 239 GLU A C 1
ATOM 1876 O O . GLU A 1 239 ? -35.243 11.409 57.217 1.00 70.81 239 GLU A O 1
ATOM 1881 N N . GLU A 1 240 ? -34.884 9.444 56.210 1.00 65.88 240 GLU A N 1
ATOM 1882 C CA . GLU A 1 240 ? -35.729 8.683 57.138 1.00 65.88 240 GLU A CA 1
ATOM 1883 C C . GLU A 1 240 ? -35.194 8.737 58.585 1.00 65.88 240 GLU A C 1
ATOM 1885 O O . GLU A 1 240 ? -35.961 8.850 59.544 1.00 65.88 240 GLU A O 1
ATOM 1890 N N . ILE A 1 241 ? -33.868 8.720 58.769 1.00 70.06 241 ILE A N 1
ATOM 1891 C CA . ILE A 1 241 ? -33.249 8.875 60.093 1.00 70.06 241 ILE A CA 1
ATOM 1892 C C . ILE A 1 241 ? -33.422 10.298 60.638 1.00 70.06 24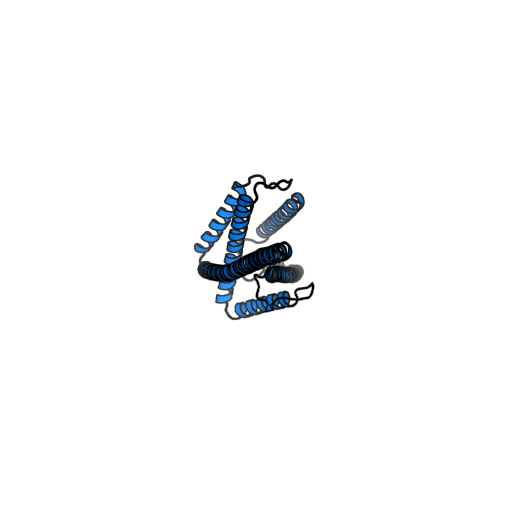1 ILE A C 1
ATOM 1894 O O . ILE A 1 241 ? -33.691 10.439 61.836 1.00 70.06 241 ILE A O 1
ATOM 1898 N N . ASP A 1 242 ? -33.277 11.334 59.810 1.00 70.81 242 ASP A N 1
ATOM 1899 C CA . ASP A 1 242 ? -33.470 12.723 60.243 1.00 70.81 242 ASP A CA 1
ATOM 1900 C C . ASP A 1 242 ? -34.944 13.021 60.563 1.00 70.81 242 ASP A C 1
ATOM 1902 O O . ASP A 1 242 ? -35.214 13.616 61.610 1.00 70.81 242 ASP A O 1
ATOM 1906 N N . ASP A 1 243 ? -35.897 12.498 59.785 1.00 71.44 243 ASP A N 1
ATOM 1907 C CA . ASP A 1 243 ? -37.337 12.597 60.069 1.00 71.44 243 ASP A CA 1
ATOM 1908 C C . ASP A 1 243 ? -37.706 11.914 61.395 1.00 71.44 243 ASP A C 1
ATOM 1910 O O . ASP A 1 243 ? -38.460 12.461 62.209 1.00 71.44 243 ASP A O 1
ATOM 1914 N N . LEU A 1 244 ? -37.145 10.732 61.674 1.00 70.38 244 LEU A N 1
ATOM 1915 C CA . LEU A 1 244 ? -37.346 10.045 62.955 1.00 70.38 244 LEU A CA 1
ATOM 1916 C C . LEU A 1 244 ? -36.739 10.824 64.129 1.00 70.38 244 LEU A C 1
ATOM 1918 O O . LEU A 1 244 ? -37.280 10.800 65.241 1.00 70.38 244 LEU A O 1
ATOM 1922 N N . LYS A 1 245 ? -35.632 11.531 63.896 1.00 64.88 245 LYS A N 1
ATOM 1923 C CA . LYS A 1 245 ? -34.979 12.374 64.901 1.00 64.88 245 LYS A CA 1
ATOM 1924 C C . LYS A 1 245 ? -35.774 13.652 65.162 1.00 64.88 245 LYS A C 1
ATOM 1926 O O . LYS A 1 245 ? -35.908 14.039 66.321 1.00 64.88 245 LYS A O 1
ATOM 1931 N N . GLU A 1 246 ? -36.334 14.268 64.122 1.00 62.94 246 GLU A N 1
ATOM 1932 C CA . GLU A 1 246 ? -37.167 15.468 64.232 1.00 62.94 246 GLU A CA 1
ATOM 1933 C C . GLU A 1 246 ? -38.501 15.161 64.924 1.00 62.94 246 GLU A C 1
ATOM 1935 O O . GLU A 1 246 ? -38.934 15.910 65.802 1.00 62.94 246 GLU A O 1
ATOM 1940 N N . LYS A 1 247 ? -39.114 14.011 64.613 1.00 60.84 247 LYS A N 1
ATOM 1941 C CA . LYS A 1 247 ? -40.349 13.552 65.263 1.00 60.84 247 LYS A CA 1
ATOM 1942 C C . LYS A 1 247 ? -40.134 13.273 66.752 1.00 60.84 247 LYS A C 1
ATOM 1944 O O . LYS A 1 247 ? -40.907 13.738 67.579 1.00 60.84 247 LYS A O 1
ATOM 1949 N N . LYS A 1 248 ? -39.014 12.634 67.108 1.00 58.84 248 LYS A N 1
ATOM 1950 C CA . LYS A 1 248 ? -38.630 12.381 68.507 1.00 58.84 248 LYS A CA 1
ATOM 1951 C C . LYS A 1 248 ? -38.331 13.661 69.304 1.00 58.84 248 LYS A C 1
ATOM 1953 O O . LYS A 1 248 ? -38.433 13.638 70.525 1.00 58.84 248 LYS A O 1
ATOM 1958 N N . ASN A 1 249 ? -37.959 14.758 68.641 1.00 57.06 249 ASN A N 1
ATOM 1959 C CA . ASN A 1 249 ? -37.634 16.035 69.286 1.00 57.06 249 ASN A CA 1
ATOM 1960 C C . ASN A 1 249 ? -38.846 16.982 69.424 1.00 57.06 249 ASN A C 1
ATOM 1962 O O . ASN A 1 249 ? -38.736 18.005 70.087 1.00 57.06 249 ASN A O 1
ATOM 1966 N N . LYS A 1 250 ? -39.984 16.662 68.788 1.00 57.50 250 LYS A N 1
ATOM 1967 C CA . LYS A 1 250 ? -41.266 17.387 68.924 1.00 57.50 250 LYS A CA 1
ATOM 1968 C C . LYS A 1 250 ? -42.176 16.822 70.024 1.00 57.50 250 LYS A C 1
ATOM 1970 O O . LYS A 1 250 ? -43.121 17.497 70.416 1.00 57.50 250 LYS A O 1
ATOM 1975 N N . ASP A 1 251 ? -41.873 15.622 70.521 1.00 56.97 251 ASP A N 1
ATOM 1976 C CA . ASP A 1 251 ? -42.632 14.919 71.565 1.00 56.97 251 ASP A CA 1
ATOM 1977 C C . ASP A 1 251 ? -42.040 15.106 72.986 1.00 56.97 251 ASP A C 1
ATOM 1979 O O . ASP A 1 251 ? -42.377 14.350 73.902 1.00 56.97 251 ASP A O 1
ATOM 1983 N N . LEU A 1 252 ? -41.150 16.092 73.181 1.00 48.50 252 LEU A N 1
ATOM 1984 C CA . LEU A 1 252 ? -40.494 16.436 74.455 1.00 48.50 252 LEU A CA 1
ATOM 1985 C C . LEU A 1 252 ? -40.588 17.943 74.718 1.00 48.50 252 LEU A C 1
ATOM 1987 O O . LEU A 1 252 ? -40.819 18.309 75.892 1.00 48.50 252 LEU A O 1
#

Organism: NCBI:txid1076179